Protein AF-A0A3S4VZE0-F1 (afdb_monomer_lite)

pLDDT: mean 94.04, std 8.98, range [32.34, 98.69]

Radius of gyration: 28.85 Å; chains: 1; bounding box: 65×57×78 Å

InterPro domains:
  IPR000310 Orn/Lys/Arg decarboxylase, major domain [PF01276] (108-276)
  IPR005308 Orn/Lys/Arg decarboxylase, N-terminal [PF03709] (4-102)
  IPR011006 CheY-like superfamily [SSF52172] (1-107)
  IPR011193 Ornithine/lysine/arginine decarboxylase [PTHR45229] (13-279)
  IPR015421 Pyridoxal phosphate-dependent transferase, major domain [G3DSA:3.40.640.10] (108-283)
  IPR015424 Pyridoxal phosphate-dependent transferase [SSF53383] (108-275)
  IPR027464 Ornithine decarboxylase, N-terminal [G3DSA:3.40.50.220] (2-107)

Organism: NCBI:txid758

Structure (mmCIF, N/CA/C/O backbone):
data_AF-A0A3S4VZE0-F1
#
_entry.id   AF-A0A3S4VZE0-F1
#
loop_
_atom_site.group_PDB
_atom_site.id
_atom_site.type_symbol
_atom_site.label_atom_id
_atom_site.label_alt_id
_atom_site.label_comp_id
_atom_site.label_asym_id
_atom_site.label_entity_id
_atom_site.label_seq_id
_atom_site.pdbx_PDB_ins_code
_atom_site.Cartn_x
_atom_site.Cartn_y
_atom_site.Cartn_z
_atom_site.occupancy
_atom_site.B_iso_or_equiv
_atom_site.auth_seq_id
_atom_site.auth_comp_id
_atom_site.auth_asym_id
_atom_site.auth_atom_id
_atom_site.pdbx_PDB_model_num
ATOM 1 N N . MET A 1 1 ? 17.470 -8.101 -5.844 1.00 64.50 1 MET A N 1
ATOM 2 C CA . MET A 1 1 ? 16.117 -8.080 -6.427 1.00 64.50 1 MET A CA 1
ATOM 3 C C . MET A 1 1 ? 16.209 -8.486 -7.883 1.00 64.50 1 MET A C 1
ATOM 5 O O . MET A 1 1 ? 17.161 -8.060 -8.543 1.00 64.50 1 MET A O 1
ATOM 9 N N . PRO A 1 2 ? 15.239 -9.253 -8.402 1.00 74.44 2 PRO A N 1
ATOM 10 C CA . PRO A 1 2 ? 15.105 -9.427 -9.841 1.00 74.44 2 PRO A CA 1
ATOM 11 C C . PRO A 1 2 ? 14.903 -8.056 -10.499 1.00 74.44 2 PRO A C 1
ATOM 13 O O . PRO A 1 2 ? 14.134 -7.233 -10.007 1.00 74.44 2 PRO A O 1
ATOM 16 N N . LYS A 1 3 ? 15.641 -7.803 -11.579 1.00 87.69 3 LYS A N 1
ATOM 17 C CA . LYS A 1 3 ? 15.472 -6.603 -12.401 1.00 87.69 3 LYS A CA 1
ATOM 18 C C . LYS A 1 3 ? 14.249 -6.789 -13.291 1.00 87.69 3 LYS A C 1
ATOM 20 O O . LYS A 1 3 ? 14.101 -7.854 -13.887 1.00 87.69 3 LYS A O 1
ATOM 25 N N . LEU A 1 4 ? 13.417 -5.761 -13.412 1.00 95.56 4 LEU A N 1
ATOM 26 C CA . LEU A 1 4 ? 12.340 -5.737 -14.394 1.00 95.56 4 LEU A CA 1
ATOM 27 C C . LEU A 1 4 ? 12.911 -5.771 -15.816 1.00 95.56 4 LEU A C 1
ATOM 29 O O . LEU A 1 4 ? 14.051 -5.352 -16.076 1.00 95.56 4 LEU A O 1
ATOM 33 N N . LYS A 1 5 ? 12.087 -6.273 -16.729 1.00 98.00 5 LYS A N 1
ATOM 34 C CA . LYS A 1 5 ? 12.411 -6.487 -18.134 1.00 98.00 5 LYS A CA 1
ATOM 35 C C . LYS A 1 5 ? 12.435 -5.177 -18.915 1.00 98.00 5 LYS A C 1
ATOM 37 O O . LYS A 1 5 ? 11.937 -4.143 -18.461 1.00 98.00 5 LYS A O 1
ATOM 42 N N . ILE A 1 6 ? 12.980 -5.238 -20.125 1.00 98.25 6 ILE A N 1
ATOM 43 C CA . ILE A 1 6 ? 12.783 -4.210 -21.152 1.00 98.25 6 ILE A CA 1
ATOM 44 C C . ILE A 1 6 ? 11.836 -4.762 -22.215 1.00 98.25 6 ILE A C 1
ATOM 46 O O . ILE A 1 6 ? 12.104 -5.817 -22.796 1.00 98.25 6 ILE A O 1
ATOM 50 N N . ALA A 1 7 ? 10.741 -4.049 -22.477 1.00 98.38 7 ALA A N 1
ATOM 51 C CA . ALA A 1 7 ? 9.863 -4.380 -23.592 1.00 98.38 7 ALA A CA 1
ATOM 52 C C . ALA A 1 7 ? 10.364 -3.715 -24.877 1.00 98.38 7 ALA A C 1
ATOM 54 O O . ALA A 1 7 ? 10.804 -2.565 -24.842 1.00 98.38 7 ALA A O 1
ATOM 55 N N . PHE A 1 8 ? 10.310 -4.413 -26.011 1.00 98.31 8 PHE A N 1
ATOM 56 C CA . PHE A 1 8 ? 10.904 -3.904 -27.249 1.00 98.31 8 PHE A CA 1
ATOM 57 C C . PHE A 1 8 ? 10.119 -4.253 -28.521 1.00 98.31 8 PHE A C 1
ATOM 59 O O . PHE A 1 8 ? 9.445 -5.284 -28.603 1.00 98.31 8 PHE A O 1
ATOM 66 N N . SER A 1 9 ? 10.269 -3.408 -29.543 1.00 97.56 9 SER A N 1
ATOM 67 C CA . SER A 1 9 ? 9.934 -3.728 -30.937 1.00 97.56 9 SER A CA 1
ATOM 68 C C . SER A 1 9 ? 11.005 -4.639 -31.558 1.00 97.56 9 SER A C 1
ATOM 70 O O . SER A 1 9 ? 12.186 -4.296 -31.493 1.00 97.56 9 SER A O 1
ATOM 72 N N . PRO A 1 10 ? 10.671 -5.753 -32.237 1.00 95.44 10 PRO A N 1
ATOM 73 C CA . PRO A 1 10 ? 11.677 -6.675 -32.786 1.00 95.44 10 PRO A CA 1
ATOM 74 C C . PRO A 1 10 ? 12.750 -6.014 -33.668 1.00 95.44 10 PRO A C 1
ATOM 76 O O . PRO A 1 10 ? 13.919 -6.406 -33.642 1.00 95.44 10 PRO A O 1
ATOM 79 N N . THR A 1 11 ? 12.369 -4.964 -34.398 1.00 93.94 11 THR A N 1
ATOM 80 C CA . THR A 1 11 ? 13.236 -4.199 -35.303 1.00 93.94 11 THR A CA 1
ATOM 81 C C . THR A 1 11 ? 14.298 -3.357 -34.591 1.00 93.94 11 THR A C 1
ATOM 83 O O . THR A 1 11 ? 15.256 -2.944 -35.243 1.00 93.94 11 THR A O 1
ATOM 86 N N . VAL A 1 12 ? 14.176 -3.117 -33.277 1.00 93.81 12 VAL A N 1
ATOM 87 C CA . VAL A 1 12 ? 15.096 -2.237 -32.534 1.00 93.81 12 VAL A CA 1
ATOM 88 C C . VAL A 1 12 ? 16.149 -2.953 -31.694 1.00 93.81 12 VAL A C 1
ATOM 90 O O . VAL A 1 12 ? 16.995 -2.301 -31.088 1.00 93.81 12 VAL A O 1
ATOM 93 N N . THR A 1 13 ? 16.141 -4.285 -31.671 1.00 93.00 13 THR A N 1
ATOM 94 C CA . THR A 1 13 ? 17.045 -5.103 -30.835 1.00 93.00 13 THR A CA 1
ATOM 95 C C . THR A 1 13 ? 18.530 -4.820 -31.060 1.00 93.00 13 THR A C 1
ATOM 97 O O . THR A 1 13 ? 19.330 -4.922 -30.137 1.00 93.00 13 THR A O 1
ATOM 100 N N . GLN A 1 14 ? 18.908 -4.426 -32.275 1.00 92.88 14 GLN A N 1
ATOM 101 C CA . GLN A 1 14 ? 20.287 -4.085 -32.633 1.00 92.88 14 GLN A CA 1
ATOM 102 C C . GLN A 1 14 ? 20.728 -2.681 -32.179 1.00 92.88 14 GLN A C 1
ATOM 104 O O . GLN A 1 14 ? 21.907 -2.341 -32.312 1.00 92.88 14 GLN A O 1
ATOM 109 N N . TYR A 1 15 ? 19.803 -1.859 -31.663 1.00 93.44 15 TYR A N 1
ATOM 110 C CA . TYR A 1 15 ? 20.056 -0.451 -31.345 1.00 93.44 15 TYR A CA 1
ATOM 111 C C . TYR A 1 15 ? 20.358 -0.164 -29.863 1.00 93.44 15 TYR A C 1
ATOM 113 O O . TYR A 1 15 ? 20.588 0.984 -29.481 1.00 93.44 15 TYR A O 1
ATOM 121 N N . PHE A 1 16 ? 20.384 -1.190 -29.011 1.00 95.50 16 PHE A N 1
ATOM 122 C CA . PHE A 1 16 ? 20.783 -1.060 -27.611 1.00 95.50 16 PHE A CA 1
ATOM 123 C C . PHE A 1 16 ? 21.291 -2.390 -27.045 1.00 95.50 16 PHE A C 1
ATOM 125 O O . PHE A 1 16 ? 21.093 -3.456 -27.620 1.00 95.50 16 PHE A O 1
ATOM 132 N N . LEU A 1 17 ? 21.972 -2.317 -25.904 1.00 95.62 17 LEU A N 1
ATOM 133 C CA . LEU A 1 17 ? 22.473 -3.449 -25.134 1.00 95.62 17 LEU A CA 1
ATOM 134 C C . LEU A 1 17 ? 21.932 -3.354 -23.707 1.00 95.62 17 LEU A C 1
ATOM 136 O O . LEU A 1 17 ? 21.924 -2.281 -23.107 1.00 95.62 17 LEU A O 1
ATOM 140 N N . THR A 1 18 ? 21.534 -4.485 -23.138 1.00 95.38 18 THR A N 1
ATOM 141 C CA . THR A 1 18 ? 21.062 -4.581 -21.754 1.00 95.38 18 THR A CA 1
ATOM 142 C C . THR A 1 18 ? 21.473 -5.920 -21.145 1.00 95.38 18 THR A C 1
ATOM 144 O O . THR A 1 18 ? 21.712 -6.893 -21.858 1.00 95.38 18 THR A O 1
ATOM 147 N N . GLN A 1 19 ? 21.586 -5.958 -19.817 1.00 93.69 19 GLN A N 1
ATOM 148 C CA . GLN A 1 19 ? 21.713 -7.204 -19.050 1.00 93.69 19 GLN A CA 1
ATOM 149 C C . GLN A 1 19 ? 20.372 -7.663 -18.456 1.00 93.69 19 GLN A C 1
ATOM 151 O O . GLN A 1 19 ? 20.341 -8.641 -17.712 1.00 93.69 19 GLN A O 1
ATOM 156 N N . ARG A 1 20 ? 19.290 -6.919 -18.699 1.00 95.25 20 ARG A N 1
ATOM 157 C CA . ARG A 1 20 ? 17.936 -7.265 -18.272 1.00 95.25 20 ARG A CA 1
ATOM 158 C C . ARG A 1 20 ? 17.348 -8.273 -19.248 1.00 95.25 20 ARG A C 1
ATOM 160 O O . ARG A 1 20 ? 17.684 -8.271 -20.433 1.00 95.25 20 ARG A O 1
ATOM 167 N N . ASP A 1 21 ? 16.433 -9.089 -18.749 1.00 96.81 21 ASP A N 1
ATOM 168 C CA . ASP A 1 21 ? 15.597 -9.903 -19.618 1.00 96.81 21 ASP A CA 1
ATOM 169 C C . ASP A 1 21 ? 14.767 -8.989 -20.531 1.00 96.81 21 ASP A C 1
ATOM 171 O O . ASP A 1 21 ? 14.364 -7.886 -20.148 1.00 96.81 21 ASP A O 1
ATOM 175 N N . MET A 1 22 ? 14.522 -9.442 -21.756 1.00 97.25 22 MET A N 1
ATOM 176 C CA . MET A 1 22 ? 13.762 -8.688 -22.747 1.00 97.25 22 MET A CA 1
ATOM 177 C C . MET A 1 22 ? 12.475 -9.422 -23.110 1.00 97.25 22 MET A C 1
ATOM 179 O O . MET A 1 22 ? 12.446 -10.652 -23.157 1.00 97.25 22 MET A O 1
ATOM 183 N N . VAL A 1 23 ? 11.417 -8.664 -23.390 1.00 97.81 23 VAL A N 1
ATOM 184 C CA . VAL A 1 23 ? 10.116 -9.189 -23.823 1.00 97.81 23 VAL A CA 1
ATOM 185 C C . VAL A 1 23 ? 9.616 -8.413 -25.038 1.00 97.81 23 VAL A C 1
ATOM 187 O O . VAL A 1 23 ? 9.753 -7.196 -25.112 1.00 97.81 23 VAL A O 1
ATOM 190 N N . GLU A 1 24 ? 9.057 -9.100 -26.030 1.00 98.06 24 GLU A N 1
ATOM 191 C CA . GLU A 1 24 ? 8.462 -8.403 -27.172 1.00 98.06 24 GLU A CA 1
ATOM 192 C C . GLU A 1 24 ? 7.250 -7.581 -26.726 1.00 98.06 24 GLU A C 1
ATOM 194 O O . GLU A 1 24 ? 6.444 -8.043 -25.918 1.00 98.06 24 GLU A O 1
ATOM 199 N N . ILE A 1 25 ? 7.065 -6.397 -27.315 1.00 97.38 25 ILE A N 1
ATOM 200 C CA . ILE A 1 25 ? 5.976 -5.475 -26.957 1.00 97.38 25 ILE A CA 1
ATOM 201 C C . ILE A 1 25 ? 4.572 -6.102 -27.062 1.00 97.38 25 ILE A C 1
ATOM 203 O O . ILE A 1 25 ? 3.659 -5.719 -26.343 1.00 97.38 25 ILE A O 1
ATOM 207 N N . LYS A 1 26 ? 4.402 -7.110 -27.925 1.00 96.50 26 LYS A N 1
ATOM 208 C CA . LYS A 1 26 ? 3.134 -7.835 -28.129 1.00 96.50 26 LYS A CA 1
ATOM 209 C C . LYS A 1 26 ? 2.878 -8.940 -27.095 1.00 96.50 26 LYS A C 1
ATOM 211 O O . LYS A 1 26 ? 1.797 -9.519 -27.097 1.00 96.50 26 LYS A O 1
ATOM 216 N N . GLN A 1 27 ? 3.872 -9.280 -26.278 1.00 97.06 27 GLN A N 1
ATOM 217 C CA . GLN A 1 27 ? 3.865 -10.434 -25.372 1.00 97.06 27 GLN A CA 1
ATOM 218 C C . GLN A 1 27 ? 3.961 -10.018 -23.896 1.00 97.06 27 GLN A C 1
ATOM 220 O O . GLN A 1 27 ? 4.386 -10.808 -23.055 1.00 97.06 27 GLN A O 1
ATOM 225 N N . THR A 1 28 ? 3.602 -8.776 -23.574 1.00 97.06 28 THR A N 1
ATOM 226 C CA . THR A 1 28 ? 3.662 -8.231 -22.215 1.00 97.06 28 THR A CA 1
ATOM 227 C C . THR A 1 28 ? 2.354 -7.530 -21.859 1.00 97.06 28 THR A C 1
ATOM 229 O O . THR A 1 28 ? 1.682 -6.973 -22.724 1.00 97.06 28 THR A O 1
ATOM 232 N N . ASP A 1 29 ? 2.003 -7.571 -20.577 1.00 96.94 29 ASP A N 1
ATOM 233 C CA . ASP A 1 29 ? 0.960 -6.749 -19.959 1.00 96.94 29 ASP A CA 1
ATOM 234 C C . ASP A 1 29 ? 1.546 -5.513 -19.247 1.00 96.94 29 ASP A C 1
ATOM 236 O O . ASP A 1 29 ? 0.844 -4.816 -18.517 1.00 96.94 29 ASP A O 1
ATOM 240 N N . PHE A 1 30 ? 2.843 -5.255 -19.459 1.00 97.62 30 PHE A N 1
ATOM 241 C CA . PHE A 1 30 ? 3.637 -4.158 -18.910 1.00 97.62 30 PHE A CA 1
ATOM 242 C C . PHE A 1 30 ? 3.918 -4.217 -17.401 1.00 97.62 30 PHE A C 1
ATOM 244 O O . PHE A 1 30 ? 4.643 -3.362 -16.893 1.00 97.62 30 PHE A O 1
ATOM 251 N N . THR A 1 31 ? 3.417 -5.222 -16.676 1.00 96.50 31 THR A N 1
ATOM 252 C CA . THR A 1 31 ? 3.546 -5.291 -15.207 1.00 96.50 31 THR A CA 1
ATOM 253 C C . THR A 1 31 ? 4.954 -5.639 -14.722 1.00 96.50 31 THR A C 1
ATOM 255 O O . THR A 1 31 ? 5.313 -5.336 -13.584 1.00 96.50 31 THR A O 1
ATOM 258 N N . ASP A 1 32 ? 5.776 -6.239 -15.583 1.00 96.50 32 ASP A N 1
ATOM 259 C CA . ASP A 1 32 ? 7.149 -6.647 -15.295 1.00 96.50 32 ASP A CA 1
ATOM 260 C C . ASP A 1 32 ? 8.199 -5.879 -16.118 1.00 96.50 32 ASP A C 1
ATOM 262 O O . ASP A 1 32 ? 9.331 -6.342 -16.275 1.00 96.50 32 ASP A O 1
ATOM 266 N N . VAL A 1 33 ? 7.838 -4.693 -16.625 1.00 97.94 33 VAL A N 1
ATOM 267 C CA . VAL A 1 33 ? 8.648 -3.874 -17.540 1.00 97.94 33 VAL A CA 1
ATOM 268 C C . VAL A 1 33 ? 9.091 -2.571 -16.868 1.00 97.94 33 VAL A C 1
ATOM 270 O O . VAL A 1 33 ? 8.277 -1.846 -16.305 1.00 97.94 33 VAL A O 1
ATOM 273 N N . ALA A 1 34 ? 10.382 -2.234 -16.965 1.00 97.56 34 ALA A N 1
ATOM 274 C CA . ALA A 1 34 ? 10.932 -0.973 -16.444 1.00 97.56 34 ALA A CA 1
ATOM 275 C C . ALA A 1 34 ? 11.225 0.089 -17.511 1.00 97.56 34 ALA A C 1
ATOM 277 O O . ALA A 1 34 ? 11.380 1.264 -17.182 1.00 97.56 34 ALA A O 1
ATOM 278 N N . ALA A 1 35 ? 11.332 -0.304 -18.777 1.00 98.25 35 ALA A N 1
ATOM 279 C CA . ALA A 1 35 ? 11.463 0.611 -19.903 1.00 98.25 35 ALA A CA 1
ATOM 280 C C . ALA A 1 35 ? 10.950 -0.054 -21.179 1.00 98.25 35 ALA A C 1
ATOM 282 O O . ALA A 1 35 ? 11.006 -1.279 -21.319 1.00 98.25 35 ALA A O 1
ATOM 283 N N . ILE A 1 36 ? 10.479 0.764 -22.114 1.00 98.56 36 ILE A N 1
ATOM 284 C CA . ILE A 1 36 ? 9.962 0.313 -23.404 1.00 98.56 36 ILE A CA 1
ATOM 285 C C . ILE A 1 36 ? 10.815 0.938 -24.508 1.00 98.56 36 ILE A C 1
ATOM 287 O O . ILE A 1 36 ? 11.061 2.137 -24.465 1.00 98.56 36 ILE A O 1
ATOM 291 N N . VAL A 1 37 ? 11.252 0.160 -25.499 1.00 98.19 37 VAL A N 1
ATOM 292 C CA . VAL A 1 37 ? 11.993 0.658 -26.671 1.00 98.19 37 VAL A CA 1
ATOM 293 C C . VAL A 1 37 ? 11.227 0.304 -27.944 1.00 98.19 37 VAL A C 1
ATOM 295 O O . VAL A 1 37 ? 11.189 -0.855 -28.358 1.00 98.19 37 VAL A O 1
ATOM 298 N N . LEU A 1 38 ? 10.602 1.298 -28.569 1.00 97.62 38 LEU A N 1
ATOM 299 C CA . LEU A 1 38 ? 9.809 1.131 -29.785 1.00 97.62 38 LEU A CA 1
ATOM 300 C C . LEU A 1 38 ? 10.566 1.599 -31.020 1.00 97.62 38 LEU A C 1
ATOM 302 O O . LEU A 1 38 ? 11.399 2.504 -30.966 1.00 97.62 38 LEU A O 1
ATOM 306 N N . SER A 1 39 ? 10.226 1.009 -32.159 1.00 95.62 39 SER A N 1
ATOM 307 C CA . SER A 1 39 ? 10.503 1.623 -33.456 1.00 95.62 39 SER A CA 1
ATOM 308 C C . SER A 1 39 ? 9.481 2.723 -33.732 1.00 95.62 39 SER A C 1
ATOM 310 O O . SER A 1 39 ? 8.329 2.578 -33.327 1.00 95.62 39 SER A O 1
ATOM 312 N N . SER A 1 40 ? 9.854 3.778 -34.463 1.00 94.12 40 SER A N 1
ATOM 313 C CA . SER A 1 40 ? 8.902 4.817 -34.889 1.00 94.12 40 SER A CA 1
ATOM 314 C C . SER A 1 40 ? 7.670 4.249 -35.616 1.00 94.12 40 SER A C 1
ATOM 316 O O . SER A 1 40 ? 6.575 4.761 -35.414 1.00 94.12 40 SER A O 1
ATOM 318 N N . PHE A 1 41 ? 7.812 3.140 -36.355 1.00 92.06 41 PHE A N 1
ATOM 319 C CA . PHE A 1 41 ? 6.707 2.422 -37.016 1.00 92.06 41 PHE A CA 1
ATOM 320 C C . PHE A 1 41 ? 5.659 1.831 -36.063 1.00 92.06 41 PHE A C 1
ATOM 322 O O . PHE A 1 41 ? 4.507 1.648 -36.446 1.00 92.06 41 PHE A O 1
ATOM 329 N N . ASP A 1 42 ? 6.071 1.468 -34.850 1.00 94.94 42 ASP A N 1
ATOM 330 C CA . ASP A 1 42 ? 5.237 0.735 -33.899 1.00 94.94 42 ASP A CA 1
ATOM 331 C C . ASP A 1 42 ? 4.551 1.678 -32.892 1.00 94.94 42 ASP A C 1
ATOM 333 O O . ASP A 1 42 ? 3.687 1.247 -32.128 1.00 94.94 42 ASP A O 1
ATOM 337 N N . VAL A 1 43 ? 4.911 2.969 -32.873 1.00 95.31 43 VAL A N 1
ATOM 338 C CA . VAL A 1 43 ? 4.398 3.926 -31.879 1.00 95.31 43 VAL A CA 1
ATOM 339 C C . VAL A 1 43 ? 2.883 4.067 -31.978 1.00 95.31 43 VAL A C 1
ATOM 341 O O . VAL A 1 43 ? 2.209 3.851 -30.972 1.00 95.31 43 VAL A O 1
ATOM 344 N N . ASP A 1 44 ? 2.344 4.330 -33.171 1.00 94.00 44 ASP A N 1
ATOM 345 C CA . ASP A 1 44 ? 0.899 4.488 -33.410 1.00 94.00 44 ASP A CA 1
ATOM 346 C C . ASP A 1 44 ? 0.094 3.287 -32.904 1.00 94.00 44 ASP A C 1
ATOM 348 O O . ASP A 1 44 ? -1.025 3.431 -32.411 1.00 94.00 44 ASP A O 1
ATOM 352 N N . GLN A 1 45 ? 0.679 2.090 -33.009 1.00 95.31 45 GLN A N 1
ATOM 353 C CA . GLN A 1 45 ? 0.035 0.852 -32.604 1.00 95.31 45 GLN A CA 1
ATOM 354 C C . GLN A 1 45 ? 0.003 0.680 -31.079 1.00 95.31 45 GLN A C 1
ATOM 356 O O . GLN A 1 45 ? -1.009 0.223 -30.547 1.00 95.31 45 GLN A O 1
ATOM 361 N N . PHE A 1 46 ? 1.098 0.984 -30.373 1.00 96.81 46 PHE A N 1
ATOM 362 C CA . PHE A 1 46 ? 1.246 0.592 -28.964 1.00 96.81 46 PHE A CA 1
ATOM 363 C C . PHE A 1 46 ? 1.104 1.735 -27.965 1.00 96.81 46 PHE A C 1
ATOM 365 O O . PHE A 1 46 ? 0.706 1.482 -26.827 1.00 96.81 46 PHE A O 1
ATOM 372 N N . ILE A 1 47 ? 1.377 2.983 -28.351 1.00 96.00 47 ILE A N 1
ATOM 373 C CA . ILE A 1 47 ? 1.441 4.102 -27.400 1.00 96.00 47 ILE A CA 1
ATOM 374 C C . ILE A 1 47 ? 0.121 4.327 -26.654 1.00 96.00 47 ILE A C 1
ATOM 376 O O . ILE A 1 47 ? 0.146 4.644 -25.468 1.00 96.00 47 ILE A O 1
ATOM 380 N N . GLY A 1 48 ? -1.021 4.099 -27.315 1.00 95.62 48 GLY A N 1
ATOM 381 C CA . GLY A 1 48 ? -2.345 4.155 -26.690 1.00 95.62 48 GLY A CA 1
ATOM 382 C C . GLY A 1 48 ? -2.475 3.145 -25.550 1.00 95.62 48 GLY A C 1
ATOM 383 O O . GLY A 1 48 ? -2.695 3.538 -24.410 1.00 95.62 48 GLY A O 1
ATOM 384 N N . SER A 1 49 ? -2.221 1.864 -25.836 1.00 95.81 49 SER A N 1
ATOM 385 C CA . SER A 1 49 ? -2.280 0.792 -24.830 1.00 95.81 49 SER A CA 1
ATOM 386 C C . SER A 1 49 ? -1.291 0.986 -23.677 1.00 95.81 49 SER A C 1
ATOM 388 O O . SER A 1 49 ? -1.623 0.699 -22.533 1.00 95.81 49 SER A O 1
ATOM 390 N N . ILE A 1 50 ? -0.096 1.525 -23.953 1.00 97.38 50 ILE A N 1
ATOM 391 C CA . ILE A 1 50 ? 0.898 1.831 -22.915 1.00 97.38 50 ILE A CA 1
ATOM 392 C C . ILE A 1 50 ? 0.364 2.926 -21.989 1.00 97.38 50 ILE A C 1
ATOM 394 O O . ILE A 1 50 ? 0.463 2.796 -20.770 1.00 97.38 50 ILE A O 1
ATOM 398 N N . LYS A 1 51 ? -0.227 3.992 -22.540 1.00 95.81 51 LYS A N 1
ATOM 399 C CA . LYS A 1 51 ? -0.809 5.077 -21.739 1.00 95.81 51 LYS A CA 1
ATOM 400 C C . LYS A 1 51 ? -1.998 4.624 -20.906 1.00 95.81 51 LYS A C 1
ATOM 402 O O . LYS A 1 51 ? -2.078 5.004 -19.748 1.00 95.81 51 LYS A O 1
ATOM 407 N N . GLU A 1 52 ? -2.863 3.779 -21.461 1.00 96.69 52 GLU A N 1
ATOM 408 C CA . GLU A 1 52 ? -4.028 3.232 -20.751 1.00 96.69 52 GLU A CA 1
ATOM 409 C C . GLU A 1 52 ? -3.652 2.475 -19.467 1.00 96.69 52 GLU A C 1
ATOM 411 O O . GLU A 1 52 ? -4.481 2.362 -18.565 1.00 96.69 52 GLU A O 1
ATOM 416 N N . THR A 1 53 ? -2.409 1.989 -19.345 1.00 96.94 53 THR A N 1
ATOM 417 C CA . THR A 1 53 ? -1.927 1.370 -18.098 1.00 96.94 53 THR A CA 1
ATOM 418 C C . THR A 1 53 ? -1.770 2.359 -16.945 1.00 96.94 53 THR A C 1
ATOM 420 O O . THR A 1 53 ? -1.789 1.944 -15.790 1.00 96.94 53 THR A O 1
ATOM 423 N N . GLU A 1 54 ? -1.549 3.647 -17.235 1.00 96.62 54 GLU A N 1
ATOM 424 C CA . GLU A 1 54 ? -1.191 4.682 -16.254 1.00 96.62 54 GLU A CA 1
ATOM 425 C C . GLU A 1 54 ? 0.060 4.344 -15.408 1.00 96.62 54 GLU A C 1
ATOM 427 O O . GLU A 1 54 ? 0.356 4.994 -14.403 1.00 96.62 54 GLU A O 1
ATOM 432 N N . PHE A 1 55 ? 0.862 3.357 -15.827 1.00 96.75 55 PHE A N 1
ATOM 433 C CA . PHE A 1 55 ? 2.084 2.964 -15.118 1.00 96.75 55 PHE A CA 1
ATOM 434 C C . PHE A 1 55 ? 3.218 3.974 -15.295 1.00 96.75 55 PHE A C 1
ATOM 436 O O . PHE A 1 55 ? 4.145 3.998 -14.493 1.00 96.75 55 PHE A O 1
ATOM 443 N N . ASN A 1 56 ? 3.128 4.856 -16.298 1.00 96.00 56 ASN A N 1
ATOM 444 C CA . ASN A 1 56 ? 4.136 5.881 -16.587 1.00 96.00 56 ASN A CA 1
ATOM 445 C C . ASN A 1 56 ? 5.538 5.290 -16.853 1.00 96.00 56 ASN A C 1
ATOM 447 O O . ASN A 1 56 ? 6.557 5.849 -16.436 1.00 96.00 56 ASN A O 1
ATOM 451 N N . ILE A 1 57 ? 5.589 4.148 -17.547 1.00 97.81 57 ILE A N 1
ATOM 452 C CA . ILE A 1 57 ? 6.838 3.489 -17.951 1.00 97.81 57 ILE A CA 1
ATOM 453 C C . ILE A 1 57 ? 7.566 4.375 -18.978 1.00 97.81 57 ILE A C 1
ATOM 455 O O . ILE A 1 57 ? 6.933 4.847 -19.926 1.00 97.81 57 ILE A O 1
ATOM 459 N N . PRO A 1 58 ? 8.886 4.607 -18.848 1.00 98.12 58 PRO A N 1
ATOM 460 C CA . PRO A 1 58 ? 9.627 5.418 -19.807 1.00 98.12 58 PRO A CA 1
ATOM 461 C C . PRO A 1 58 ? 9.681 4.741 -21.186 1.00 98.12 58 PRO A C 1
ATOM 463 O O . PRO A 1 58 ? 10.260 3.662 -21.346 1.00 98.12 58 PRO A O 1
ATOM 466 N N . VAL A 1 59 ? 9.101 5.408 -22.189 1.00 98.38 59 VAL A N 1
ATOM 467 C CA . VAL A 1 59 ? 9.094 4.962 -23.590 1.00 98.38 59 VAL A CA 1
ATOM 468 C C . VAL A 1 59 ? 10.224 5.635 -24.364 1.00 98.38 59 VAL A C 1
ATOM 470 O O . VAL A 1 59 ? 10.284 6.857 -24.464 1.00 98.38 59 VAL A O 1
ATOM 473 N N . PHE A 1 60 ? 11.107 4.836 -24.941 1.00 98.00 60 PHE A N 1
ATOM 474 C CA . PHE A 1 60 ? 12.147 5.245 -25.873 1.00 98.00 60 PHE A CA 1
ATOM 475 C C . PHE A 1 60 ? 11.688 4.940 -27.294 1.00 98.00 60 PHE A C 1
ATOM 477 O O . PHE A 1 60 ? 11.151 3.863 -27.546 1.00 98.00 60 PHE A O 1
ATOM 484 N N . VAL A 1 61 ? 11.923 5.857 -28.229 1.00 97.38 61 VAL A N 1
ATOM 485 C CA . VAL A 1 61 ? 11.608 5.639 -29.647 1.00 97.38 61 VAL A CA 1
ATOM 486 C C . VAL A 1 61 ? 12.873 5.733 -30.477 1.00 97.38 61 VAL A C 1
ATOM 488 O O . VAL A 1 61 ? 13.538 6.765 -30.472 1.00 97.38 61 VAL A O 1
ATOM 491 N N . VAL A 1 62 ? 13.186 4.672 -31.214 1.00 95.38 62 VAL A N 1
ATOM 492 C CA . VAL A 1 62 ? 14.249 4.665 -32.220 1.00 95.38 62 VAL A CA 1
ATOM 493 C C . VAL A 1 62 ? 13.672 5.138 -33.548 1.00 95.38 62 VAL A C 1
ATOM 495 O O . VAL A 1 62 ? 12.750 4.514 -34.081 1.00 95.38 62 VAL A O 1
ATOM 498 N N . GLN A 1 63 ? 14.230 6.220 -34.089 1.00 93.38 63 GLN A N 1
ATOM 499 C CA . GLN A 1 63 ? 13.824 6.792 -35.373 1.00 93.38 63 GLN A CA 1
ATOM 500 C C . GLN A 1 63 ? 14.982 6.838 -36.375 1.00 93.38 63 GLN A C 1
ATOM 502 O O . GLN A 1 63 ? 16.157 6.831 -36.003 1.00 93.38 63 GLN A O 1
ATOM 507 N N . THR A 1 64 ? 14.643 6.935 -37.660 1.00 84.75 64 THR A N 1
ATOM 508 C CA . THR A 1 64 ? 15.604 7.157 -38.750 1.00 84.75 64 THR A CA 1
ATOM 509 C C . THR A 1 64 ? 15.318 8.489 -39.439 1.00 84.75 64 THR A C 1
ATOM 511 O O . THR A 1 64 ? 14.219 9.029 -39.327 1.00 84.75 64 THR A O 1
ATOM 514 N N . ALA A 1 65 ? 16.285 9.018 -40.195 1.00 80.56 65 ALA A N 1
ATOM 515 C CA . ALA A 1 65 ? 16.093 10.248 -40.976 1.00 80.56 65 ALA A CA 1
ATOM 516 C C . ALA A 1 65 ? 14.938 10.145 -41.989 1.00 80.56 65 ALA A C 1
ATOM 518 O O . ALA A 1 65 ? 14.306 11.142 -42.326 1.00 80.56 65 ALA A O 1
ATOM 519 N N . GLU A 1 66 ? 14.673 8.933 -42.476 1.00 81.69 66 GLU A N 1
ATOM 520 C CA . GLU A 1 66 ? 13.604 8.647 -43.430 1.00 81.69 66 GLU A CA 1
ATOM 521 C C . GLU A 1 66 ? 12.230 8.604 -42.754 1.00 81.69 66 GLU A C 1
ATOM 523 O O . GLU A 1 66 ? 11.216 8.794 -43.424 1.00 81.69 66 GLU A O 1
ATOM 528 N N . GLN A 1 67 ? 12.193 8.358 -41.441 1.00 80.44 67 GLN A N 1
ATOM 529 C CA . GLN A 1 67 ? 10.96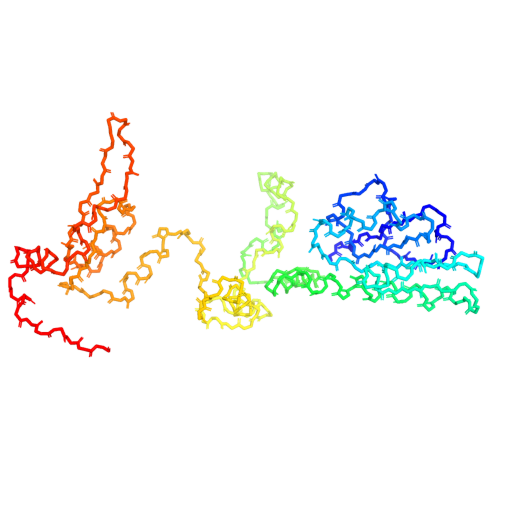8 8.177 -40.672 1.00 80.44 67 GLN A CA 1
ATOM 530 C C . GLN A 1 67 ? 11.075 8.761 -39.262 1.00 80.44 67 GLN A C 1
ATOM 532 O O . GLN A 1 67 ? 11.277 8.022 -38.285 1.00 80.44 67 GLN A O 1
ATOM 537 N N . PRO A 1 68 ? 10.935 10.091 -39.153 1.00 89.69 68 PRO A N 1
ATOM 538 C CA . PRO A 1 68 ? 10.869 10.762 -37.868 1.00 89.69 68 PRO A CA 1
ATOM 539 C C . PRO A 1 68 ? 9.564 10.424 -37.142 1.00 89.69 68 PRO A C 1
ATOM 541 O O . PRO A 1 68 ? 8.535 10.151 -37.762 1.00 89.69 68 PRO A O 1
ATOM 544 N N . LEU A 1 69 ? 9.603 10.485 -35.813 1.00 93.00 69 LEU A N 1
ATOM 545 C CA . LEU A 1 69 ? 8.409 10.370 -34.986 1.00 93.00 69 LEU A CA 1
ATOM 546 C C . LEU A 1 69 ? 7.433 11.529 -35.268 1.00 93.00 69 LEU A C 1
ATOM 548 O O . LEU A 1 69 ? 7.846 12.687 -35.357 1.00 93.00 69 LEU A O 1
ATOM 552 N N . SER A 1 70 ? 6.136 11.224 -35.370 1.00 92.38 70 SER A N 1
ATOM 553 C CA . SER A 1 70 ? 5.091 12.245 -35.523 1.00 92.38 70 SER A CA 1
ATOM 554 C C . SER A 1 70 ? 5.043 13.166 -34.287 1.00 92.38 70 SER A C 1
ATOM 556 O O . SER A 1 70 ? 5.066 12.662 -33.157 1.00 92.38 70 SER A O 1
ATOM 558 N N . PRO A 1 71 ? 4.940 14.502 -34.456 1.00 92.44 71 PRO A N 1
ATOM 559 C CA . PRO A 1 71 ? 4.919 15.454 -33.340 1.00 92.44 71 PRO A CA 1
ATOM 560 C C . PRO A 1 71 ? 3.827 15.209 -32.294 1.00 92.44 71 PRO A C 1
ATOM 562 O O . PRO A 1 71 ? 3.989 15.594 -31.139 1.00 92.44 71 PRO A O 1
ATOM 565 N N . GLU A 1 72 ? 2.726 14.556 -32.669 1.00 93.94 72 GLU A N 1
ATOM 566 C CA . GLU A 1 72 ? 1.622 14.233 -31.755 1.00 93.94 72 GLU A CA 1
ATOM 567 C C . GLU A 1 72 ? 2.021 13.272 -30.619 1.00 93.94 72 GLU A C 1
ATOM 569 O O . GLU A 1 72 ? 1.374 13.247 -29.572 1.00 93.94 72 GLU A O 1
ATOM 574 N N . PHE A 1 73 ? 3.117 12.521 -30.780 1.00 93.56 73 PHE A N 1
ATOM 575 C CA . PHE A 1 73 ? 3.605 11.580 -29.769 1.00 93.56 73 PHE A CA 1
ATOM 576 C C . PHE A 1 73 ? 4.716 12.135 -28.882 1.00 93.56 73 PHE A C 1
ATOM 578 O O . PHE A 1 73 ? 5.110 11.448 -27.942 1.00 93.56 73 PHE A O 1
ATOM 585 N N . TYR A 1 74 ? 5.215 13.350 -29.120 1.00 93.44 74 TYR A N 1
ATOM 586 C CA . TYR A 1 74 ? 6.362 13.885 -28.374 1.00 93.44 74 TYR A CA 1
ATOM 587 C C . TYR A 1 74 ? 6.121 13.938 -26.862 1.00 93.44 74 TYR A C 1
ATOM 589 O O . TYR A 1 74 ? 6.979 13.507 -26.099 1.00 93.44 74 TYR A O 1
ATOM 597 N N . ASP A 1 75 ? 4.922 14.330 -26.429 1.00 92.88 75 ASP A N 1
ATOM 598 C CA . ASP A 1 75 ? 4.559 14.373 -25.003 1.00 92.88 75 ASP A CA 1
ATOM 599 C C . ASP A 1 75 ? 4.359 12.977 -24.381 1.00 92.88 75 ASP A C 1
ATOM 601 O O . ASP A 1 75 ? 4.193 12.830 -23.172 1.00 92.88 75 ASP A O 1
ATOM 605 N N . SER A 1 76 ? 4.343 11.936 -25.212 1.00 91.94 76 SER A N 1
ATOM 606 C CA . SER A 1 76 ? 4.096 10.542 -24.825 1.00 91.94 76 SER A CA 1
ATOM 607 C C . SER A 1 76 ? 5.377 9.734 -24.663 1.00 91.94 76 SER A C 1
ATOM 609 O O . SER A 1 76 ? 5.335 8.591 -24.213 1.00 91.94 76 SER A O 1
ATOM 611 N N . VAL A 1 77 ? 6.501 10.296 -25.101 1.00 95.25 77 VAL A N 1
ATOM 612 C CA . VAL A 1 77 ? 7.770 9.597 -25.254 1.00 95.25 77 VAL A CA 1
ATOM 613 C C . VAL A 1 77 ? 8.779 10.212 -24.301 1.00 95.25 77 VAL A C 1
ATOM 615 O O . VAL A 1 77 ? 8.936 11.424 -24.212 1.00 95.25 77 VAL A O 1
ATOM 618 N N . TYR A 1 78 ? 9.489 9.352 -23.583 1.00 96.69 78 TYR A N 1
ATOM 619 C CA . TYR A 1 78 ? 10.513 9.760 -22.634 1.00 96.69 78 TYR A CA 1
ATOM 620 C C . TYR A 1 78 ? 11.784 10.243 -23.344 1.00 96.69 78 TYR A C 1
ATOM 622 O O . TYR A 1 78 ? 12.390 11.238 -22.945 1.00 96.69 78 TYR A O 1
ATOM 630 N N . HIS A 1 79 ? 12.207 9.544 -24.403 1.00 95.75 79 HIS A N 1
ATOM 631 C CA . HIS A 1 79 ? 13.369 9.944 -25.194 1.00 95.75 79 HIS A CA 1
ATOM 632 C C . HIS A 1 79 ? 13.303 9.428 -26.635 1.00 95.75 79 HIS A C 1
ATOM 634 O O . HIS A 1 79 ? 12.883 8.299 -26.881 1.00 95.75 79 HIS A O 1
ATOM 640 N N . ILE A 1 80 ? 13.781 10.235 -27.580 1.00 94.56 80 ILE A N 1
ATOM 641 C CA . ILE A 1 80 ? 13.924 9.854 -28.988 1.00 94.56 80 ILE A CA 1
ATOM 642 C C . ILE A 1 80 ? 15.402 9.564 -29.259 1.00 94.56 80 ILE A C 1
ATOM 644 O O . ILE A 1 80 ? 16.269 10.381 -28.952 1.00 94.56 80 ILE A O 1
ATOM 648 N N . GLN A 1 81 ? 15.683 8.397 -29.826 1.00 92.50 81 GLN A N 1
ATOM 649 C CA . GLN A 1 81 ? 17.009 7.935 -30.217 1.00 92.50 81 GLN A CA 1
ATOM 650 C C . GLN A 1 81 ? 17.153 8.077 -31.733 1.00 92.50 81 GLN A C 1
ATOM 652 O O . GLN A 1 81 ? 16.491 7.374 -32.498 1.00 92.50 81 GLN A O 1
ATOM 657 N N . ASP A 1 82 ? 18.007 9.007 -32.161 1.00 90.19 82 ASP A N 1
ATOM 658 C CA . ASP A 1 82 ? 18.319 9.239 -33.571 1.00 90.19 82 ASP A CA 1
ATOM 659 C C . ASP A 1 82 ? 19.527 8.390 -33.977 1.00 90.19 82 ASP A C 1
ATOM 661 O O . ASP A 1 82 ? 20.575 8.399 -33.327 1.00 90.19 82 ASP A O 1
ATOM 665 N N . LEU A 1 83 ? 19.393 7.643 -35.070 1.00 87.25 83 LEU A N 1
ATOM 666 C CA . LEU A 1 83 ? 20.496 6.846 -35.592 1.00 87.25 83 LEU A CA 1
ATOM 667 C C . LEU A 1 83 ? 21.586 7.695 -36.285 1.00 87.25 83 LEU A C 1
ATOM 669 O O . LEU A 1 83 ? 22.684 7.195 -36.547 1.00 87.25 83 LEU A O 1
ATOM 673 N N . ASN A 1 84 ? 21.344 8.985 -36.538 1.00 83.50 84 ASN A N 1
ATOM 674 C CA . ASN A 1 84 ? 22.364 9.920 -37.011 1.00 83.50 84 ASN A CA 1
ATOM 675 C C . ASN A 1 84 ? 23.341 10.284 -35.881 1.00 83.50 84 ASN A C 1
ATOM 677 O O . ASN A 1 84 ? 23.018 11.048 -34.977 1.00 83.50 84 ASN A O 1
ATOM 681 N N . GLY A 1 85 ? 24.569 9.761 -35.940 1.00 73.25 85 GLY A N 1
ATOM 682 C CA . GLY A 1 85 ? 25.539 9.918 -34.844 1.00 73.25 85 GLY A CA 1
ATOM 683 C C . GLY A 1 85 ? 25.323 8.927 -33.694 1.00 73.25 85 GLY A C 1
ATOM 684 O O . GLY A 1 85 ? 25.749 9.186 -32.570 1.00 73.25 85 GLY A O 1
ATOM 685 N N . TYR A 1 86 ? 24.678 7.797 -33.995 1.00 85.81 86 TYR A N 1
ATOM 686 C CA . TYR A 1 86 ? 24.374 6.697 -33.087 1.00 85.81 86 TYR A CA 1
ATOM 687 C C . TYR A 1 86 ? 25.574 6.229 -32.243 1.00 85.81 86 TYR A C 1
ATOM 689 O O . TYR A 1 86 ? 26.576 5.738 -32.769 1.00 85.81 86 TYR A O 1
ATOM 697 N N . ASP A 1 87 ? 25.422 6.298 -30.918 1.00 91.56 87 ASP A N 1
ATOM 698 C CA . ASP A 1 87 ? 26.300 5.637 -29.949 1.00 91.56 87 ASP A CA 1
ATOM 699 C C . ASP A 1 87 ? 25.487 4.639 -29.119 1.00 91.56 87 ASP A C 1
ATOM 701 O O . ASP A 1 87 ? 24.810 4.994 -28.148 1.00 91.56 87 ASP A O 1
ATOM 705 N N . ILE A 1 88 ? 25.617 3.359 -29.478 1.00 94.00 88 ILE A N 1
ATOM 706 C CA . ILE A 1 88 ? 24.967 2.244 -28.784 1.00 94.00 88 ILE A CA 1
ATOM 707 C C . ILE A 1 88 ? 25.214 2.273 -27.275 1.00 94.00 88 ILE A C 1
ATOM 709 O O . ILE A 1 88 ? 24.319 1.952 -26.496 1.00 94.00 88 ILE A O 1
ATOM 713 N N . ARG A 1 89 ? 26.408 2.676 -26.822 1.00 94.38 89 ARG A N 1
ATOM 714 C CA . ARG A 1 89 ? 26.760 2.666 -25.395 1.00 94.38 89 ARG A CA 1
ATOM 715 C C . ARG A 1 89 ? 26.055 3.784 -24.644 1.00 94.38 89 ARG A C 1
ATOM 717 O O . ARG A 1 89 ? 25.669 3.577 -23.492 1.00 94.38 89 ARG A O 1
ATOM 724 N N . LEU A 1 90 ? 25.885 4.944 -25.275 1.00 93.56 90 LEU A N 1
ATOM 725 C CA . LEU A 1 90 ? 25.146 6.061 -24.695 1.00 93.56 90 LEU A CA 1
ATOM 726 C C . LEU A 1 90 ? 23.663 5.708 -24.543 1.00 93.56 90 LEU A C 1
ATOM 728 O O . LEU A 1 90 ? 23.124 5.823 -23.444 1.00 93.56 90 LEU A O 1
ATOM 732 N N . TYR A 1 91 ? 23.031 5.220 -25.609 1.00 94.12 91 TYR A N 1
ATOM 733 C CA . TYR A 1 91 ? 21.607 4.867 -25.617 1.00 94.12 91 TYR A CA 1
ATOM 734 C C . TYR A 1 91 ? 21.280 3.714 -24.674 1.00 94.12 91 TYR A C 1
ATOM 736 O O . TYR A 1 91 ? 20.341 3.813 -23.884 1.00 94.12 91 TYR A O 1
ATOM 744 N N . SER A 1 92 ? 22.135 2.690 -24.634 1.00 96.50 92 SER A N 1
ATOM 745 C CA . SER A 1 92 ? 22.041 1.618 -23.635 1.00 96.50 92 SER A CA 1
ATOM 746 C C . SER A 1 92 ? 22.079 2.169 -22.207 1.00 96.50 92 SER A C 1
ATOM 748 O O . SER A 1 92 ? 21.269 1.792 -21.364 1.00 96.50 92 SER A O 1
ATOM 750 N N . ARG A 1 93 ? 22.986 3.117 -21.925 1.00 96.38 93 ARG A N 1
ATOM 751 C CA . ARG A 1 93 ? 23.095 3.736 -20.597 1.00 96.38 93 ARG A CA 1
ATOM 752 C C . ARG A 1 93 ? 21.858 4.558 -20.243 1.00 96.38 93 ARG A C 1
ATOM 754 O O . ARG A 1 93 ? 21.443 4.527 -19.087 1.00 96.38 93 ARG A O 1
ATOM 761 N N . GLN A 1 94 ? 21.284 5.289 -21.195 1.00 96.19 94 GLN A N 1
ATOM 762 C CA . GLN A 1 94 ? 20.064 6.069 -20.969 1.00 96.19 94 GLN A CA 1
ATOM 763 C C . GLN A 1 94 ? 18.877 5.165 -20.625 1.00 96.19 94 GLN A C 1
ATOM 765 O O . GLN A 1 94 ? 18.195 5.432 -19.637 1.00 96.19 94 GLN A O 1
ATOM 770 N N . ILE A 1 95 ? 18.680 4.081 -21.385 1.00 97.44 95 ILE A N 1
ATOM 771 C CA . ILE A 1 95 ? 17.616 3.098 -21.135 1.00 97.44 95 ILE A CA 1
ATOM 772 C C . ILE A 1 95 ? 17.795 2.465 -19.751 1.00 97.44 95 ILE A C 1
ATOM 774 O O . ILE A 1 95 ? 16.870 2.486 -18.945 1.00 97.44 95 ILE A O 1
ATOM 778 N N . GLU A 1 96 ? 18.999 1.983 -19.426 1.00 97.12 96 GLU A N 1
ATOM 779 C CA . GLU A 1 96 ? 19.284 1.384 -18.113 1.00 97.12 96 GLU A CA 1
ATOM 780 C C . GLU A 1 96 ? 19.088 2.362 -16.952 1.00 97.12 96 GLU A C 1
ATOM 782 O O . GLU A 1 96 ? 18.585 1.987 -15.891 1.00 97.12 96 GLU A O 1
ATOM 787 N N . THR A 1 97 ? 19.467 3.627 -17.146 1.00 96.69 97 THR A N 1
ATOM 788 C CA . THR A 1 97 ? 19.280 4.667 -16.130 1.00 96.69 97 THR A CA 1
ATOM 789 C C . THR A 1 97 ? 17.797 4.937 -15.908 1.00 96.69 97 THR A C 1
ATOM 791 O O . THR A 1 97 ? 17.362 4.969 -14.761 1.00 96.69 97 THR A O 1
ATOM 794 N N . ALA A 1 98 ? 17.009 5.087 -16.975 1.00 97.62 98 ALA A N 1
ATOM 795 C CA . ALA A 1 98 ? 15.570 5.301 -16.861 1.00 97.62 98 ALA A CA 1
ATOM 796 C C . ALA A 1 98 ? 14.860 4.095 -16.232 1.00 97.62 98 ALA A C 1
ATOM 798 O O . ALA A 1 98 ? 14.061 4.282 -15.320 1.00 97.62 98 ALA A O 1
ATOM 799 N N . ALA A 1 99 ? 15.217 2.873 -16.639 1.00 97.19 99 ALA A N 1
ATOM 800 C CA . ALA A 1 99 ? 14.680 1.644 -16.062 1.00 97.19 99 ALA A CA 1
ATOM 801 C C . ALA A 1 99 ? 14.961 1.549 -14.555 1.00 97.19 99 ALA A C 1
ATOM 803 O O . ALA A 1 99 ? 14.066 1.270 -13.762 1.00 97.19 99 ALA A O 1
ATOM 804 N N . LYS A 1 100 ? 16.198 1.847 -14.139 1.00 94.50 100 LYS A N 1
ATOM 805 C CA . LYS A 1 100 ? 16.572 1.868 -12.721 1.00 94.50 100 LYS A CA 1
ATOM 806 C C . LYS A 1 100 ? 15.803 2.940 -11.939 1.00 94.50 100 LYS A C 1
ATOM 808 O O . LYS A 1 100 ? 15.307 2.659 -10.854 1.00 94.50 100 LYS A O 1
ATOM 813 N N . LEU A 1 101 ? 15.701 4.158 -12.475 1.00 95.06 101 LEU A N 1
ATOM 814 C CA . LEU A 1 101 ? 14.964 5.249 -11.825 1.00 95.06 101 LEU A CA 1
ATOM 815 C C . LEU A 1 101 ? 13.468 4.935 -11.702 1.00 95.06 101 LEU A C 1
ATOM 817 O O . LEU A 1 101 ? 12.854 5.277 -10.693 1.00 95.06 101 LEU A O 1
ATOM 821 N N . TYR A 1 102 ? 12.893 4.267 -12.703 1.00 96.19 102 TYR A N 1
ATOM 822 C CA . TYR A 1 102 ? 11.514 3.796 -12.669 1.00 96.19 102 TYR A CA 1
ATOM 823 C C . TYR A 1 102 ? 11.296 2.788 -11.531 1.00 96.19 102 TYR A C 1
ATOM 825 O O . TYR A 1 102 ? 10.430 3.004 -10.684 1.00 96.19 102 TYR A O 1
ATOM 833 N N . GLU A 1 103 ? 12.137 1.752 -11.437 1.00 93.00 103 GLU A N 1
ATOM 834 C CA . GLU A 1 103 ? 12.091 0.766 -10.344 1.00 93.00 103 GLU A CA 1
ATOM 835 C C . GLU A 1 103 ? 12.239 1.429 -8.966 1.00 93.00 103 GLU A C 1
ATOM 837 O O . GLU A 1 103 ? 11.473 1.153 -8.042 1.00 93.00 103 GLU A O 1
ATOM 842 N N . GLU A 1 104 ? 13.200 2.346 -8.828 1.00 89.81 104 GLU A N 1
ATOM 843 C CA . GLU A 1 104 ? 13.468 3.046 -7.571 1.00 89.81 104 GLU A CA 1
ATOM 844 C C . GLU A 1 104 ? 12.317 3.942 -7.112 1.00 89.81 104 GLU A C 1
ATOM 846 O O . GLU A 1 104 ? 12.185 4.146 -5.901 1.00 89.81 104 GLU A O 1
ATOM 851 N N . LYS A 1 105 ? 11.539 4.486 -8.056 1.00 91.25 105 LYS A N 1
ATOM 852 C CA . LYS A 1 105 ? 10.373 5.341 -7.806 1.00 91.25 105 LYS A CA 1
ATOM 853 C C . LYS A 1 105 ? 9.107 4.526 -7.541 1.00 91.25 105 LYS A C 1
ATOM 855 O O . LYS A 1 105 ? 8.275 4.957 -6.749 1.00 91.25 105 LYS A O 1
ATOM 860 N N . MET A 1 106 ? 8.954 3.382 -8.206 1.00 92.50 106 MET A N 1
ATOM 861 C CA . MET A 1 106 ? 7.780 2.515 -8.092 1.00 92.50 106 MET A CA 1
ATOM 862 C C . MET A 1 106 ? 7.700 1.832 -6.721 1.00 92.50 106 MET A C 1
ATOM 864 O O . MET A 1 106 ? 6.613 1.666 -6.169 1.00 92.50 106 MET A O 1
ATOM 868 N N . LEU A 1 107 ? 8.840 1.410 -6.167 1.00 92.56 107 LEU A N 1
ATOM 869 C CA . LEU A 1 107 ? 8.857 0.664 -4.912 1.00 92.56 107 LEU A CA 1
ATOM 870 C C . LEU A 1 107 ? 8.559 1.577 -3.708 1.00 92.56 107 LEU A C 1
ATOM 872 O O . LEU A 1 107 ? 9.294 2.543 -3.481 1.00 92.56 107 LEU A O 1
ATOM 876 N N . PRO A 1 108 ? 7.543 1.261 -2.879 1.00 95.31 108 PRO A N 1
ATOM 877 C CA . PRO A 1 108 ? 7.229 2.072 -1.712 1.00 95.31 108 PRO A CA 1
ATOM 878 C C . PRO A 1 108 ? 8.340 1.978 -0.650 1.00 95.31 108 PRO A C 1
ATOM 880 O O . PRO A 1 108 ? 9.042 0.961 -0.578 1.00 95.31 108 PRO A O 1
ATOM 883 N N . PRO A 1 109 ? 8.484 2.997 0.224 1.00 96.12 109 PRO A N 1
ATOM 884 C CA . PRO A 1 109 ? 9.689 3.189 1.038 1.00 96.12 109 PRO A CA 1
ATOM 885 C C . PRO A 1 109 ? 10.120 1.969 1.865 1.00 96.12 109 PRO A C 1
ATOM 887 O O . PRO A 1 109 ? 11.271 1.539 1.790 1.00 96.12 109 PRO A O 1
ATOM 890 N N . PHE A 1 110 ? 9.193 1.370 2.620 1.00 96.81 110 PHE A N 1
ATOM 891 C CA . PHE A 1 110 ? 9.507 0.235 3.491 1.00 96.81 110 PHE A CA 1
ATOM 892 C C . PHE A 1 110 ? 9.839 -1.035 2.701 1.00 96.81 110 PHE A C 1
ATOM 894 O O . PHE A 1 110 ? 10.809 -1.718 3.017 1.00 96.81 110 PHE A O 1
ATOM 901 N N . PHE A 1 111 ? 9.079 -1.340 1.643 1.00 95.62 111 PHE A N 1
ATOM 902 C CA . PHE A 1 111 ? 9.311 -2.543 0.838 1.00 95.62 111 PHE A CA 1
ATOM 903 C C . PHE A 1 111 ? 10.636 -2.478 0.072 1.00 95.62 111 PHE A C 1
ATOM 905 O O . PHE A 1 111 ? 11.352 -3.480 0.008 1.00 95.62 111 PHE A O 1
ATOM 912 N N . LYS A 1 112 ? 10.989 -1.296 -0.451 1.00 93.81 112 LYS A N 1
ATOM 913 C CA . LYS A 1 112 ? 12.297 -1.041 -1.062 1.00 93.81 112 LYS A CA 1
ATOM 914 C C . LYS A 1 112 ? 13.423 -1.361 -0.079 1.00 93.81 112 LYS A C 1
ATOM 916 O O . LYS A 1 112 ? 14.276 -2.189 -0.386 1.00 93.81 112 LYS A O 1
ATOM 921 N N . MET A 1 113 ? 13.373 -0.771 1.118 1.00 94.94 113 MET A N 1
ATOM 922 C CA . MET A 1 113 ? 14.402 -0.972 2.141 1.00 94.94 113 MET A CA 1
ATOM 923 C C . MET A 1 113 ? 14.487 -2.429 2.611 1.00 94.94 113 MET A C 1
ATOM 925 O O . MET A 1 113 ? 15.581 -2.974 2.709 1.00 94.94 113 MET A O 1
ATOM 929 N N . LEU A 1 114 ? 13.347 -3.080 2.860 1.00 95.50 114 LEU A N 1
ATOM 930 C CA . LEU A 1 114 ? 13.289 -4.487 3.266 1.00 95.50 114 LEU A CA 1
ATOM 931 C C . LEU A 1 114 ? 13.940 -5.402 2.230 1.00 95.50 114 LEU A C 1
ATOM 933 O O . LEU A 1 114 ? 14.762 -6.253 2.557 1.00 95.50 114 LEU A O 1
ATOM 937 N N . SER A 1 115 ? 13.593 -5.205 0.967 1.00 93.25 115 SER A N 1
ATOM 938 C CA . SER A 1 115 ? 14.116 -6.021 -0.120 1.00 93.25 115 SER A CA 1
ATOM 939 C C . SER A 1 115 ? 15.608 -5.763 -0.363 1.00 93.25 115 SER A C 1
ATOM 941 O O . SER A 1 115 ? 16.356 -6.705 -0.598 1.00 93.25 115 SER A O 1
ATOM 943 N N . GLU A 1 116 ? 16.078 -4.515 -0.254 1.00 92.62 116 GLU A N 1
ATOM 944 C CA . GLU A 1 116 ? 17.515 -4.200 -0.269 1.00 92.62 116 GLU A CA 1
ATOM 945 C C . GLU A 1 116 ? 18.248 -4.846 0.916 1.00 92.62 116 GLU A C 1
ATOM 947 O O . GLU A 1 116 ? 19.347 -5.370 0.744 1.00 92.62 116 GLU A O 1
ATOM 952 N N . TYR A 1 117 ? 17.643 -4.841 2.107 1.00 94.12 117 TYR A N 1
ATOM 953 C CA . TYR A 1 117 ? 18.207 -5.453 3.309 1.00 94.12 117 TYR A CA 1
ATOM 954 C C . TYR A 1 117 ? 18.391 -6.966 3.153 1.00 94.12 117 TYR A C 1
ATOM 956 O O . TYR A 1 117 ? 19.463 -7.492 3.451 1.00 94.12 117 TYR A O 1
ATOM 964 N N . VAL A 1 118 ? 17.378 -7.656 2.622 1.00 93.75 118 VAL A N 1
ATOM 965 C CA . VAL A 1 118 ? 17.432 -9.100 2.347 1.00 93.75 118 VAL A CA 1
ATOM 966 C C . VAL A 1 118 ? 18.589 -9.446 1.402 1.00 93.75 118 VAL A C 1
ATOM 968 O O . VAL A 1 118 ? 19.322 -10.406 1.643 1.00 93.75 118 VAL A O 1
ATOM 971 N N . GLU A 1 119 ? 18.815 -8.633 0.370 1.00 92.44 119 GLU A N 1
ATOM 972 C CA . GLU A 1 119 ? 19.882 -8.839 -0.620 1.00 92.44 119 GLU A CA 1
ATOM 973 C C . GLU A 1 119 ? 21.296 -8.618 -0.063 1.00 92.44 119 GLU A C 1
ATOM 975 O O . GLU A 1 119 ? 22.265 -9.097 -0.649 1.00 92.44 119 GLU A O 1
ATOM 980 N N . MET A 1 120 ? 21.444 -7.940 1.083 1.00 93.12 120 MET A N 1
ATOM 981 C CA . MET A 1 120 ? 22.750 -7.783 1.741 1.00 93.12 120 MET A CA 1
ATOM 982 C C . MET A 1 120 ? 23.270 -9.102 2.321 1.00 93.12 120 MET A C 1
ATOM 984 O O . MET A 1 120 ? 24.468 -9.217 2.575 1.00 93.12 120 MET A O 1
ATOM 988 N N . GLY A 1 121 ? 22.402 -10.101 2.518 1.00 91.38 121 GLY A N 1
ATOM 989 C CA . GLY A 1 121 ? 22.816 -11.433 2.957 1.00 91.38 121 GLY A CA 1
ATOM 990 C C . GLY A 1 121 ? 23.447 -11.451 4.353 1.00 91.38 121 GLY A C 1
ATOM 991 O O . GLY A 1 121 ? 24.334 -12.265 4.613 1.00 91.38 121 GLY A O 1
ATOM 992 N N . ASN A 1 122 ? 23.008 -10.555 5.243 1.00 91.00 122 ASN A N 1
ATOM 993 C CA . ASN A 1 122 ? 23.534 -10.447 6.603 1.00 91.00 122 ASN A CA 1
ATOM 994 C C . ASN A 1 122 ? 23.367 -11.760 7.387 1.00 91.00 122 ASN A C 1
ATOM 996 O O . ASN A 1 122 ? 22.404 -12.513 7.206 1.00 91.00 122 ASN A O 1
ATOM 1000 N N . ILE A 1 123 ? 24.308 -12.023 8.297 1.00 91.19 123 ILE A N 1
ATOM 1001 C CA . ILE A 1 123 ? 24.222 -13.149 9.229 1.00 91.19 123 ILE A CA 1
ATOM 1002 C C . ILE A 1 123 ? 23.436 -12.692 10.461 1.00 91.19 123 ILE A C 1
ATOM 1004 O O . ILE A 1 123 ? 23.935 -11.891 11.248 1.00 91.19 123 ILE A O 1
ATOM 1008 N N . ALA A 1 124 ? 22.224 -13.220 10.622 1.00 92.12 124 ALA A N 1
ATOM 1009 C CA . ALA A 1 124 ? 21.342 -12.923 11.746 1.00 92.12 124 ALA A CA 1
ATOM 1010 C C . ALA A 1 124 ? 21.715 -13.757 12.986 1.00 92.12 124 ALA A C 1
ATOM 1012 O O . ALA A 1 124 ? 21.766 -14.988 12.923 1.00 92.12 124 ALA A O 1
ATOM 1013 N N . PHE A 1 125 ? 21.952 -13.083 14.112 1.00 94.94 125 PHE A N 1
ATOM 1014 C CA . PHE A 1 125 ? 22.124 -13.686 15.448 1.00 94.94 125 PHE A CA 1
ATOM 1015 C C . PHE A 1 125 ? 21.077 -13.189 16.458 1.00 94.94 125 PHE A C 1
ATOM 1017 O O . PHE A 1 125 ? 21.131 -13.512 17.643 1.00 94.94 125 PHE A O 1
ATOM 1024 N N . ASP A 1 126 ? 20.127 -12.410 15.975 1.00 95.06 126 ASP A N 1
ATOM 1025 C CA . ASP A 1 126 ? 18.999 -11.817 16.666 1.00 95.06 126 ASP A CA 1
ATOM 1026 C C . ASP A 1 126 ? 17.722 -12.660 16.485 1.00 95.06 126 ASP A C 1
ATOM 1028 O O . ASP A 1 126 ? 17.771 -13.849 16.143 1.00 95.06 126 ASP A O 1
ATOM 1032 N N . CYS A 1 127 ? 16.572 -12.066 16.809 1.00 95.06 127 CYS A N 1
ATOM 1033 C CA . CYS A 1 127 ? 15.267 -12.652 16.526 1.00 95.06 127 CYS A CA 1
ATOM 1034 C C . CYS A 1 127 ? 14.843 -12.335 15.084 1.00 95.06 127 CYS A C 1
ATOM 1036 O O . CYS A 1 127 ? 15.218 -11.292 14.570 1.00 95.06 127 CYS A O 1
ATOM 1038 N N . PRO A 1 128 ? 13.988 -13.159 14.459 1.00 96.56 128 PRO A N 1
ATOM 1039 C CA . PRO A 1 128 ? 13.440 -14.432 14.934 1.00 96.56 128 PRO A CA 1
ATOM 1040 C C . PRO A 1 128 ? 14.469 -15.575 14.977 1.00 96.56 128 PRO A C 1
ATOM 1042 O O . PRO A 1 128 ? 15.346 -15.689 14.126 1.00 96.56 128 PRO A O 1
ATOM 1045 N N . GLY A 1 129 ? 14.321 -16.508 15.928 1.00 97.06 129 GLY A N 1
ATOM 1046 C CA . GLY A 1 129 ? 15.291 -17.596 16.153 1.00 97.06 129 GLY A CA 1
ATOM 1047 C C . GLY A 1 129 ? 15.455 -18.605 15.004 1.00 97.06 129 GLY A C 1
ATOM 1048 O O . GLY A 1 129 ? 16.380 -19.416 15.030 1.00 97.06 129 GLY A O 1
ATOM 1049 N N . HIS A 1 130 ? 14.596 -18.572 13.977 1.00 97.50 130 HIS A N 1
ATOM 1050 C CA . HIS A 1 130 ? 14.827 -19.354 12.759 1.00 97.50 130 HIS A CA 1
ATOM 1051 C C . HIS A 1 130 ? 15.882 -18.736 11.834 1.00 97.50 130 HIS A C 1
ATOM 1053 O O . HIS A 1 130 ? 16.333 -19.440 10.929 1.00 97.50 130 HIS A O 1
ATOM 1059 N N . GLN A 1 131 ? 16.248 -17.462 12.039 1.00 96.19 131 GLN A N 1
ATOM 1060 C CA . GLN A 1 131 ? 17.370 -16.751 11.414 1.00 96.19 131 GLN A CA 1
ATOM 1061 C C . GLN A 1 131 ? 17.415 -16.937 9.893 1.00 96.19 131 GLN A C 1
ATOM 1063 O O . GLN A 1 131 ? 18.276 -17.633 9.356 1.00 96.19 131 GLN A O 1
ATOM 1068 N N . GLY A 1 132 ? 16.417 -16.414 9.176 1.00 95.81 132 GLY A N 1
ATOM 1069 C CA . GLY A 1 132 ? 16.309 -16.621 7.724 1.00 95.81 132 GLY A CA 1
ATOM 1070 C C . GLY A 1 132 ? 15.798 -18.009 7.311 1.00 95.81 132 GLY A C 1
ATOM 1071 O O . GLY A 1 132 ? 15.929 -18.410 6.157 1.00 95.81 132 GLY A O 1
ATOM 1072 N N . GLY A 1 133 ? 15.262 -18.781 8.261 1.00 97.12 133 GLY A N 1
ATOM 1073 C CA . GLY A 1 133 ? 14.631 -20.084 8.024 1.00 97.12 133 GLY A CA 1
ATOM 1074 C C . GLY A 1 133 ? 15.602 -21.262 8.132 1.00 97.12 133 GLY A C 1
ATOM 1075 O O . GLY A 1 133 ? 15.232 -22.409 7.876 1.00 97.12 133 GLY A O 1
ATOM 1076 N N . GLN A 1 134 ? 16.838 -21.008 8.570 1.00 97.56 134 GLN A N 1
ATOM 1077 C CA . GLN A 1 134 ? 17.869 -22.027 8.764 1.00 97.56 134 GLN A CA 1
ATOM 1078 C C . GLN A 1 134 ? 17.464 -23.082 9.792 1.00 97.56 134 GLN A C 1
ATOM 1080 O O . GLN A 1 134 ? 17.837 -24.247 9.651 1.00 97.56 134 GLN A O 1
ATOM 1085 N N . TYR A 1 135 ? 16.675 -22.714 10.808 1.00 98.12 135 TYR A N 1
ATOM 1086 C CA . TYR A 1 135 ? 16.157 -23.700 11.756 1.00 98.12 135 TYR A CA 1
ATOM 1087 C C . TYR A 1 135 ? 15.184 -24.684 11.091 1.00 98.12 135 TYR A C 1
ATOM 1089 O O . TYR A 1 135 ? 15.330 -25.895 11.259 1.00 98.12 135 TYR A O 1
ATOM 1097 N N . TYR A 1 136 ? 14.246 -24.192 10.276 1.00 98.31 136 TYR A N 1
ATOM 1098 C CA . TYR A 1 136 ? 13.240 -25.030 9.616 1.00 98.31 136 TYR A CA 1
ATOM 1099 C C . TYR A 1 136 ? 13.867 -26.103 8.725 1.00 98.31 136 TYR A C 1
ATOM 1101 O O . TYR A 1 136 ? 13.432 -27.253 8.731 1.00 98.31 136 TYR A O 1
ATOM 1109 N N . ARG A 1 137 ? 14.968 -25.777 8.045 1.00 97.69 137 ARG A N 1
ATOM 1110 C CA . ARG A 1 137 ? 15.706 -26.707 7.177 1.00 97.69 137 ARG A CA 1
ATOM 1111 C C . ARG A 1 137 ? 16.348 -27.890 7.920 1.00 97.69 137 ARG A C 1
ATOM 1113 O O . ARG A 1 137 ? 16.807 -28.820 7.260 1.00 97.69 137 ARG A O 1
ATOM 1120 N N . LYS A 1 138 ? 16.378 -27.880 9.260 1.00 98.31 138 LYS A N 1
ATOM 1121 C CA . LYS A 1 138 ? 16.963 -28.944 10.100 1.00 98.31 138 LYS A CA 1
ATOM 1122 C C . LYS A 1 138 ? 15.968 -30.034 10.515 1.00 98.31 138 LYS A C 1
ATOM 1124 O O . LYS A 1 138 ? 16.396 -31.046 11.058 1.00 98.31 138 LYS A O 1
ATOM 1129 N N . HIS A 1 139 ? 14.666 -29.857 10.276 1.00 98.62 139 HIS A N 1
ATOM 1130 C CA . HIS A 1 139 ? 13.636 -30.845 10.621 1.00 98.62 139 HIS A CA 1
ATOM 1131 C C . HIS A 1 139 ? 12.768 -31.171 9.396 1.00 98.62 139 HIS A C 1
ATOM 1133 O O . HIS A 1 139 ? 12.362 -30.232 8.718 1.00 98.62 139 HIS A O 1
ATOM 1139 N N . PRO A 1 140 ? 12.400 -32.437 9.107 1.00 98.50 140 PRO A N 1
ATOM 1140 C CA . PRO A 1 140 ? 11.620 -32.780 7.910 1.00 98.50 140 PRO A CA 1
ATOM 1141 C C . PRO A 1 140 ? 10.317 -31.980 7.746 1.00 98.50 140 PRO A C 1
ATOM 1143 O O . PRO A 1 140 ? 10.046 -31.461 6.668 1.00 98.50 140 PRO A O 1
ATOM 1146 N N . ALA A 1 141 ? 9.552 -31.792 8.828 1.00 98.62 141 ALA A N 1
ATOM 1147 C CA . ALA A 1 141 ? 8.342 -30.961 8.789 1.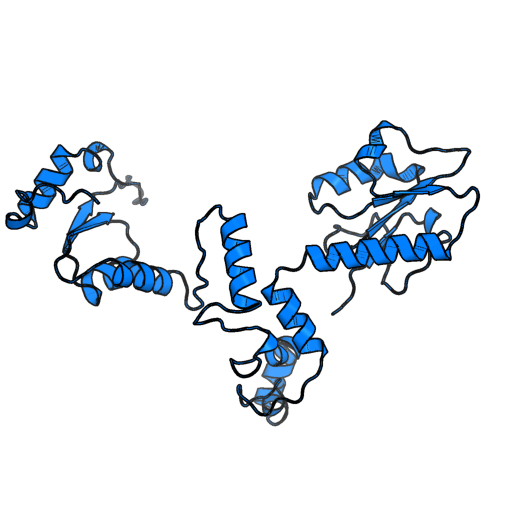00 98.62 141 ALA A CA 1
ATOM 1148 C C . ALA A 1 141 ? 8.652 -29.471 8.546 1.00 98.62 141 ALA A C 1
ATOM 1150 O O . ALA A 1 141 ? 7.918 -28.788 7.838 1.00 98.62 141 ALA A O 1
ATOM 1151 N N . GLY A 1 142 ? 9.764 -28.972 9.096 1.00 98.50 142 GLY A N 1
ATOM 1152 C CA . GLY A 1 142 ? 10.211 -27.602 8.856 1.00 98.50 142 GLY A CA 1
ATOM 1153 C C . GLY A 1 142 ? 10.716 -27.414 7.427 1.00 98.50 142 GLY A C 1
ATOM 1154 O O . GLY A 1 142 ? 10.456 -26.384 6.820 1.00 98.50 142 GLY A O 1
ATOM 1155 N N . ARG A 1 143 ? 11.373 -28.421 6.844 1.00 98.38 143 ARG A N 1
ATOM 1156 C CA . ARG A 1 143 ? 11.828 -28.375 5.456 1.00 98.38 143 ARG A CA 1
ATOM 1157 C C . ARG A 1 143 ? 10.650 -28.280 4.494 1.00 98.38 143 ARG A C 1
ATOM 1159 O O . ARG A 1 143 ? 10.711 -27.479 3.572 1.00 98.38 143 ARG A O 1
ATOM 1166 N N . PHE A 1 144 ? 9.576 -29.026 4.757 1.00 98.38 144 PHE A N 1
ATOM 1167 C CA . PHE A 1 144 ? 8.335 -28.896 3.997 1.00 98.38 144 PHE A CA 1
ATOM 1168 C C . PHE A 1 144 ? 7.763 -27.473 4.084 1.00 98.38 144 PHE A C 1
ATOM 1170 O O . PHE A 1 144 ? 7.431 -26.893 3.059 1.00 98.38 144 PHE A O 1
ATOM 1177 N N . LEU A 1 145 ? 7.713 -26.880 5.284 1.00 98.38 145 LEU A N 1
ATOM 1178 C CA . LEU A 1 145 ? 7.272 -25.492 5.476 1.00 98.38 145 LEU A CA 1
ATOM 1179 C C . LEU A 1 145 ? 8.155 -24.488 4.714 1.00 98.38 145 LEU A C 1
ATOM 1181 O O . LEU A 1 145 ? 7.641 -23.572 4.076 1.00 98.38 145 LEU A O 1
ATOM 1185 N N . TYR A 1 146 ? 9.476 -24.666 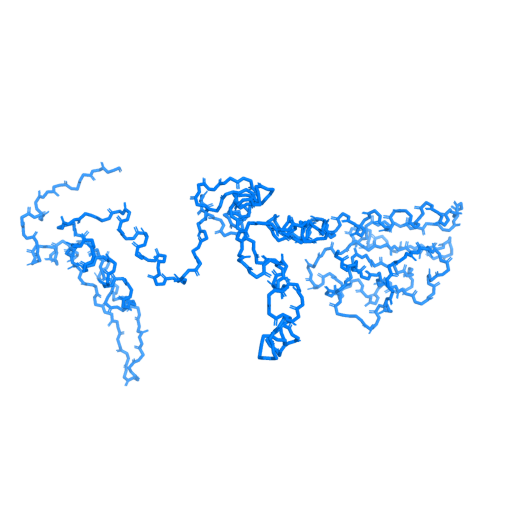4.785 1.00 98.50 146 TYR A N 1
ATOM 1186 C CA . TYR A 1 146 ? 10.447 -23.789 4.139 1.00 98.50 146 TYR A CA 1
ATOM 1187 C C . TYR A 1 146 ? 10.325 -23.835 2.614 1.00 98.50 146 TYR A C 1
ATOM 1189 O O . TYR A 1 146 ? 10.247 -22.791 1.974 1.00 98.50 146 TYR A O 1
ATOM 1197 N N . ASP A 1 147 ? 10.258 -25.038 2.042 1.00 98.12 147 ASP A N 1
ATOM 1198 C CA . ASP A 1 147 ? 10.141 -25.225 0.595 1.00 98.12 147 ASP A CA 1
ATOM 1199 C C . ASP A 1 147 ? 8.753 -24.804 0.077 1.00 98.12 147 ASP A C 1
ATOM 1201 O O . ASP A 1 147 ? 8.648 -24.340 -1.054 1.00 98.12 147 ASP A O 1
ATOM 1205 N N . PHE A 1 148 ? 7.699 -24.920 0.898 1.00 98.19 148 PHE A N 1
ATOM 1206 C CA . PHE A 1 148 ? 6.341 -24.502 0.536 1.00 98.19 148 PHE A CA 1
ATOM 1207 C C . PHE A 1 148 ? 6.219 -22.986 0.336 1.00 98.19 148 PHE A C 1
ATOM 1209 O O . PHE A 1 148 ? 5.644 -22.552 -0.659 1.00 98.19 148 PHE A O 1
ATOM 1216 N N . TYR A 1 149 ? 6.746 -22.178 1.264 1.00 98.00 149 TYR A N 1
ATOM 1217 C CA . TYR A 1 149 ? 6.682 -20.715 1.144 1.00 98.00 149 TYR A CA 1
ATOM 1218 C C . TYR A 1 149 ? 7.856 -20.106 0.363 1.00 98.00 149 TYR A C 1
ATOM 1220 O O . TYR A 1 149 ? 7.722 -19.017 -0.195 1.00 98.00 149 TYR A O 1
ATOM 1228 N N . GLY A 1 150 ? 9.003 -20.786 0.326 1.00 97.19 150 GLY A N 1
ATOM 1229 C CA . GLY A 1 150 ? 10.237 -20.281 -0.271 1.00 97.19 150 GLY A CA 1
ATOM 1230 C C . GLY A 1 150 ? 11.078 -19.426 0.683 1.00 97.19 150 GLY A C 1
ATOM 1231 O O . GLY A 1 150 ? 10.630 -18.983 1.737 1.00 97.19 150 GLY A O 1
ATOM 1232 N N . GLU A 1 151 ? 12.337 -19.188 0.310 1.00 95.94 151 GLU A N 1
ATOM 1233 C CA . GLU A 1 151 ? 13.335 -18.550 1.182 1.00 95.94 151 GLU A CA 1
ATOM 1234 C C . GLU A 1 151 ? 12.974 -17.113 1.589 1.00 95.94 151 GLU A C 1
ATOM 1236 O O . GLU A 1 151 ? 13.161 -16.742 2.751 1.00 95.94 151 GLU A O 1
ATOM 1241 N N . ASN A 1 152 ? 12.449 -16.313 0.655 1.00 95.06 152 ASN A N 1
ATOM 1242 C CA . ASN A 1 152 ? 12.285 -14.872 0.855 1.00 95.06 152 ASN A CA 1
ATOM 1243 C C . ASN A 1 152 ? 11.369 -14.526 2.030 1.00 95.06 152 ASN A C 1
ATOM 1245 O O . ASN A 1 152 ? 11.697 -13.590 2.748 1.00 95.06 152 ASN A O 1
ATOM 1249 N N . ILE A 1 153 ? 10.305 -15.300 2.293 1.00 96.75 153 ILE A N 1
ATOM 1250 C CA . ILE A 1 153 ? 9.398 -15.013 3.418 1.00 96.75 153 ILE A CA 1
ATOM 1251 C C . ILE A 1 153 ? 10.131 -15.068 4.764 1.00 96.75 153 ILE A C 1
ATOM 1253 O O . ILE A 1 153 ? 9.895 -14.236 5.632 1.00 96.75 153 ILE A O 1
ATOM 1257 N N . PHE A 1 154 ? 11.059 -16.020 4.920 1.00 97.12 154 PHE A N 1
ATOM 1258 C CA . PHE A 1 154 ? 11.812 -16.208 6.159 1.00 97.12 154 PHE A CA 1
ATOM 1259 C C . PHE A 1 154 ? 12.999 -15.257 6.248 1.00 97.12 154 PHE A C 1
ATOM 1261 O O . PHE A 1 154 ? 13.425 -14.927 7.349 1.00 97.12 154 PHE A O 1
ATOM 1268 N N . ARG A 1 155 ? 13.567 -14.850 5.107 1.00 95.75 155 ARG A N 1
ATOM 1269 C CA . ARG A 1 155 ? 14.634 -13.841 5.051 1.00 95.75 155 ARG A CA 1
ATOM 1270 C C . ARG A 1 155 ? 14.121 -12.439 5.343 1.00 95.75 155 ARG A C 1
ATOM 1272 O O . ARG A 1 155 ? 14.872 -11.645 5.892 1.00 95.75 155 ARG A O 1
ATOM 1279 N N . SER A 1 156 ? 12.875 -12.152 4.979 1.00 96.19 156 SER A N 1
ATOM 1280 C CA . SER A 1 156 ? 12.205 -10.893 5.296 1.00 96.19 156 SER A CA 1
ATOM 1281 C C . SER A 1 156 ? 11.559 -10.868 6.683 1.00 96.19 156 SER A C 1
ATOM 1283 O O . SER A 1 156 ? 11.039 -9.826 7.069 1.00 96.19 156 SER A O 1
ATOM 1285 N N . ASP A 1 157 ? 11.549 -11.989 7.410 1.00 96.81 157 ASP A N 1
ATOM 1286 C CA . ASP A 1 157 ? 11.067 -12.045 8.792 1.00 96.81 157 ASP A CA 1
ATOM 1287 C C . ASP A 1 157 ? 12.204 -11.649 9.741 1.00 96.81 157 ASP A C 1
ATOM 1289 O O . ASP A 1 157 ? 13.112 -12.433 10.030 1.00 96.81 157 ASP A O 1
ATOM 1293 N N . ILE A 1 158 ? 12.173 -10.379 10.130 1.00 94.06 158 ILE A N 1
ATOM 1294 C CA . ILE A 1 158 ? 13.241 -9.636 10.801 1.00 94.06 158 ILE A CA 1
ATOM 1295 C C . ILE A 1 158 ? 12.663 -8.823 11.961 1.00 94.06 158 ILE A C 1
ATOM 1297 O O . ILE A 1 158 ? 11.443 -8.652 12.060 1.00 94.06 158 ILE A O 1
ATOM 1301 N N . CYS A 1 159 ? 13.514 -8.317 12.853 1.00 93.69 159 CYS A N 1
ATOM 1302 C CA . CYS A 1 159 ? 13.064 -7.665 14.081 1.00 93.69 159 CYS A CA 1
ATOM 1303 C C . CYS A 1 159 ? 13.620 -6.245 14.253 1.00 93.69 159 CYS A C 1
ATOM 1305 O O . CYS A 1 159 ? 14.231 -5.655 13.370 1.00 93.69 159 CYS A O 1
ATOM 1307 N N . ASN A 1 160 ? 13.383 -5.669 15.429 1.00 92.06 160 ASN A N 1
ATOM 1308 C CA . ASN A 1 160 ? 13.830 -4.329 15.799 1.00 92.06 160 ASN A CA 1
ATOM 1309 C C . ASN A 1 160 ? 15.363 -4.176 15.897 1.00 92.06 160 ASN A C 1
ATOM 1311 O O . ASN A 1 160 ? 15.849 -3.048 15.929 1.00 92.06 160 ASN A O 1
ATOM 1315 N N . ALA A 1 161 ? 16.128 -5.271 15.972 1.00 93.06 161 ALA A N 1
ATOM 1316 C CA . ALA A 1 161 ? 17.591 -5.214 15.935 1.00 93.06 161 ALA A CA 1
ATOM 1317 C C . ALA A 1 161 ? 18.129 -4.865 14.531 1.00 93.06 161 ALA A C 1
ATOM 1319 O O . ALA A 1 161 ? 19.235 -4.330 14.411 1.00 93.06 161 ALA A O 1
ATOM 1320 N N . ASP A 1 162 ? 17.326 -5.059 13.482 1.00 91.69 162 ASP A N 1
ATOM 1321 C CA . ASP A 1 162 ? 17.628 -4.682 12.102 1.00 91.69 162 ASP A CA 1
ATOM 1322 C C . ASP A 1 162 ? 17.359 -3.184 11.855 1.00 91.69 162 ASP A C 1
ATOM 1324 O O . ASP A 1 162 ? 16.525 -2.783 11.039 1.00 91.69 162 ASP A O 1
ATOM 1328 N N . VAL A 1 163 ? 18.111 -2.324 12.551 1.00 92.31 163 VAL A N 1
ATOM 1329 C CA . VAL A 1 163 ? 17.890 -0.862 12.643 1.00 92.31 163 VAL A CA 1
ATOM 1330 C C . VAL A 1 163 ? 17.806 -0.120 11.304 1.00 92.31 163 VAL A C 1
ATOM 1332 O O . VAL A 1 163 ? 17.313 1.005 11.242 1.00 92.31 163 VAL A O 1
ATOM 1335 N N . LYS A 1 164 ? 18.271 -0.729 10.209 1.00 90.44 164 LYS A N 1
ATOM 1336 C CA . LYS A 1 164 ? 18.216 -0.144 8.866 1.00 90.44 164 LYS A CA 1
ATOM 1337 C C . LYS A 1 164 ? 16.780 0.052 8.358 1.00 90.44 164 LYS A C 1
ATOM 1339 O O . LYS A 1 164 ? 16.553 0.936 7.536 1.00 90.44 164 LYS A O 1
ATOM 1344 N N . LEU A 1 165 ? 15.813 -0.717 8.865 1.00 92.00 165 LEU A N 1
ATOM 1345 C CA . LEU A 1 165 ? 14.391 -0.527 8.552 1.00 92.00 165 LEU A CA 1
ATOM 1346 C C . LEU A 1 165 ? 13.705 0.544 9.411 1.00 92.00 165 LEU A C 1
ATOM 1348 O O . LEU A 1 165 ? 12.565 0.922 9.125 1.00 92.00 165 LEU A O 1
ATOM 1352 N N . GLY A 1 166 ? 14.404 1.078 10.413 1.00 94.06 166 GLY A N 1
ATOM 1353 C CA . GLY A 1 166 ? 13.851 2.008 11.387 1.00 94.06 166 GLY A CA 1
ATOM 1354 C C . GLY A 1 166 ? 13.059 1.303 12.486 1.00 94.06 166 GLY A C 1
ATOM 1355 O O . GLY A 1 166 ? 13.315 0.143 12.803 1.00 94.06 166 GLY A O 1
ATOM 1356 N N . ASP A 1 167 ? 12.095 2.016 13.065 1.00 95.88 167 ASP A N 1
ATOM 1357 C CA . ASP A 1 167 ? 11.299 1.537 14.197 1.00 95.88 167 ASP A CA 1
ATOM 1358 C C . ASP A 1 167 ? 9.802 1.669 13.888 1.00 95.88 167 ASP A C 1
ATOM 1360 O O . ASP A 1 167 ? 9.295 2.759 13.607 1.00 95.88 167 ASP A O 1
ATOM 1364 N N . LEU A 1 168 ? 9.084 0.544 13.926 1.00 94.88 168 LEU A N 1
ATOM 1365 C CA . LEU A 1 168 ? 7.656 0.498 13.612 1.00 94.88 168 LEU A CA 1
ATOM 1366 C C . LEU A 1 168 ? 6.779 1.065 14.740 1.00 94.88 168 LEU A C 1
ATOM 1368 O O . LEU A 1 168 ? 5.687 1.561 14.454 1.00 94.88 168 LEU A O 1
ATOM 1372 N N . LEU A 1 169 ? 7.230 0.986 15.996 1.00 95.38 169 LEU A N 1
ATOM 1373 C CA . LEU A 1 169 ? 6.460 1.357 17.186 1.00 95.38 169 LEU A CA 1
ATOM 1374 C C . LEU A 1 169 ? 6.513 2.859 17.456 1.00 95.38 169 LEU A C 1
ATOM 1376 O O . LEU A 1 169 ? 5.476 3.449 17.747 1.00 95.38 169 LEU A O 1
ATOM 1380 N N . ILE A 1 170 ? 7.697 3.468 17.348 1.00 95.81 170 ILE A N 1
ATOM 1381 C CA . ILE A 1 170 ? 7.876 4.921 17.530 1.00 95.81 170 ILE A CA 1
ATOM 1382 C C . ILE A 1 170 ? 7.981 5.692 16.207 1.00 95.81 170 ILE A C 1
ATOM 1384 O O . ILE A 1 170 ? 8.110 6.914 16.215 1.00 95.81 170 ILE A O 1
ATOM 1388 N N . HIS A 1 171 ? 7.834 4.990 15.081 1.00 96.19 171 HIS A N 1
ATOM 1389 C CA . HIS A 1 171 ? 7.716 5.548 13.733 1.00 96.19 171 HIS A CA 1
ATOM 1390 C C . HIS A 1 171 ? 8.967 6.314 13.285 1.00 96.19 171 HIS A C 1
ATOM 1392 O O . HIS A 1 171 ? 8.922 7.513 13.000 1.00 96.19 171 HIS A O 1
ATOM 1398 N N . GLU A 1 172 ? 10.078 5.593 13.142 1.00 96.94 172 GLU A N 1
ATOM 1399 C CA . GLU A 1 172 ? 11.351 6.117 12.635 1.00 96.94 172 GLU A CA 1
ATOM 1400 C C . GLU A 1 172 ? 11.799 5.398 11.353 1.00 96.94 172 GLU A C 1
ATOM 1402 O O . GLU A 1 172 ? 11.358 4.287 11.056 1.00 96.94 172 GLU A O 1
ATOM 1407 N N . GLY A 1 173 ? 12.679 6.036 10.577 1.00 96.50 173 GLY A N 1
ATOM 1408 C CA . GLY A 1 173 ? 13.264 5.462 9.361 1.00 96.50 173 GLY A CA 1
ATOM 1409 C C . GLY A 1 173 ? 12.236 5.055 8.298 1.00 96.50 173 GLY A C 1
ATOM 1410 O O . GLY A 1 173 ? 11.210 5.715 8.115 1.00 96.50 173 GLY A O 1
ATOM 1411 N N . ALA A 1 174 ? 12.505 3.943 7.607 1.00 96.31 174 ALA A N 1
ATOM 1412 C CA . ALA A 1 174 ? 11.690 3.481 6.481 1.00 96.31 174 ALA A CA 1
ATOM 1413 C C . ALA A 1 174 ? 10.236 3.160 6.879 1.00 96.31 174 ALA A C 1
ATOM 1415 O O . ALA A 1 174 ? 9.325 3.310 6.060 1.00 96.31 174 ALA A O 1
ATOM 1416 N N . ALA A 1 175 ? 10.000 2.760 8.135 1.00 96.06 175 ALA A N 1
ATOM 1417 C CA . ALA A 1 175 ? 8.655 2.557 8.671 1.00 96.06 175 ALA A CA 1
ATOM 1418 C C . ALA A 1 175 ? 7.844 3.868 8.700 1.00 96.06 175 ALA A C 1
ATOM 1420 O O . ALA A 1 175 ? 6.691 3.895 8.263 1.00 96.06 175 ALA A O 1
ATOM 1421 N N . CYS A 1 176 ? 8.462 4.966 9.146 1.00 97.75 176 CYS A N 1
ATOM 1422 C CA . CYS A 1 176 ? 7.857 6.302 9.147 1.00 97.75 176 CYS A CA 1
ATOM 1423 C C . CYS A 1 176 ? 7.587 6.807 7.726 1.00 97.75 176 CYS A C 1
ATOM 1425 O O . CYS A 1 176 ? 6.517 7.343 7.435 1.00 97.75 176 CYS A O 1
ATOM 1427 N N . ASP A 1 177 ? 8.550 6.621 6.824 1.00 98.06 177 ASP A N 1
ATOM 1428 C CA . ASP A 1 177 ? 8.444 7.107 5.448 1.00 98.06 177 ASP A CA 1
ATOM 1429 C C . ASP A 1 177 ? 7.306 6.415 4.690 1.00 98.06 177 ASP A C 1
ATOM 1431 O O . ASP A 1 177 ? 6.567 7.068 3.953 1.00 98.06 177 ASP A O 1
ATOM 1435 N N . ALA A 1 178 ? 7.089 5.118 4.929 1.00 98.19 178 ALA A N 1
ATOM 1436 C CA . ALA A 1 178 ? 5.947 4.404 4.366 1.00 98.19 178 ALA A CA 1
ATOM 1437 C C . ALA A 1 178 ? 4.601 4.909 4.909 1.00 98.19 178 ALA A C 1
ATOM 1439 O O . ALA A 1 178 ? 3.647 5.047 4.144 1.00 98.19 178 ALA A O 1
ATOM 1440 N N . GLN A 1 179 ? 4.522 5.237 6.201 1.00 98.50 179 GLN A N 1
ATOM 1441 C CA . GLN A 1 179 ? 3.322 5.831 6.797 1.00 98.50 179 GLN A CA 1
ATOM 1442 C C . GLN A 1 179 ? 3.029 7.232 6.240 1.00 98.50 179 GLN A C 1
ATOM 1444 O O . GLN A 1 179 ? 1.879 7.544 5.935 1.00 98.50 179 GLN A O 1
ATOM 1449 N N . LYS A 1 180 ? 4.058 8.068 6.047 1.00 98.56 180 LYS A N 1
ATOM 1450 C CA . LYS A 1 180 ? 3.922 9.391 5.412 1.00 98.56 180 LYS A CA 1
ATOM 1451 C C . LYS A 1 180 ? 3.496 9.281 3.952 1.00 98.56 180 LYS A C 1
ATOM 1453 O O . LYS A 1 180 ? 2.629 10.032 3.516 1.00 98.56 180 LYS A O 1
ATOM 1458 N N . HIS A 1 181 ? 4.069 8.333 3.213 1.00 98.19 181 HIS A N 1
ATOM 1459 C CA . HIS A 1 181 ? 3.651 8.049 1.845 1.00 98.19 181 HIS A CA 1
ATOM 1460 C C . HIS A 1 181 ? 2.173 7.632 1.794 1.00 98.19 181 HIS A C 1
ATOM 1462 O O . HIS A 1 181 ? 1.406 8.192 1.017 1.00 98.19 181 HIS A O 1
ATOM 1468 N N . ALA A 1 182 ? 1.740 6.729 2.679 1.00 98.50 182 ALA A N 1
ATOM 1469 C CA . ALA A 1 182 ? 0.334 6.343 2.773 1.00 98.50 182 ALA A CA 1
ATOM 1470 C C . ALA A 1 182 ? -0.576 7.535 3.121 1.00 98.50 182 ALA A C 1
ATOM 1472 O O . ALA A 1 182 ? -1.631 7.689 2.513 1.00 98.50 182 ALA A O 1
ATOM 1473 N N . ALA A 1 183 ? -0.153 8.421 4.026 1.00 98.69 183 ALA A N 1
ATOM 1474 C CA . ALA A 1 183 ? -0.904 9.628 4.369 1.00 98.69 183 ALA A CA 1
ATOM 1475 C C . ALA A 1 183 ? -1.130 10.545 3.150 1.00 98.69 183 ALA A C 1
ATOM 1477 O O . ALA A 1 183 ? -2.239 11.036 2.955 1.00 98.69 183 ALA A O 1
ATOM 1478 N N . GLN A 1 184 ? -0.125 10.700 2.282 1.00 98.25 184 GLN A N 1
ATOM 1479 C CA . GLN A 1 184 ? -0.265 11.440 1.021 1.00 98.25 184 GLN A CA 1
ATOM 1480 C C . GLN A 1 184 ? -1.242 10.759 0.055 1.00 98.25 184 GLN A C 1
ATOM 1482 O O . GLN A 1 184 ? -2.090 11.431 -0.525 1.00 98.25 184 GLN A O 1
ATOM 1487 N N . VAL A 1 185 ? -1.155 9.433 -0.093 1.00 97.94 185 VAL A N 1
ATOM 1488 C CA . VAL A 1 185 ? -2.030 8.654 -0.989 1.00 97.94 185 VAL A CA 1
ATOM 1489 C C . VAL A 1 185 ? -3.495 8.726 -0.552 1.00 97.94 185 VAL A C 1
ATOM 1491 O O . VAL A 1 185 ? -4.378 8.915 -1.383 1.00 97.94 185 VAL A O 1
ATOM 1494 N N . PHE A 1 186 ? -3.761 8.598 0.749 1.00 98.31 186 PHE A N 1
ATOM 1495 C CA . PHE A 1 186 ? -5.116 8.614 1.309 1.00 98.31 186 PHE A CA 1
ATOM 1496 C C . PHE A 1 186 ? -5.619 10.016 1.682 1.00 98.31 186 PHE A C 1
ATOM 1498 O O . PHE A 1 186 ? -6.721 10.135 2.213 1.00 98.31 186 PHE A O 1
ATOM 1505 N N . ASN A 1 187 ? -4.838 11.066 1.399 1.00 98.50 187 ASN A N 1
ATOM 1506 C CA . ASN A 1 187 ? -5.149 12.454 1.741 1.00 98.50 187 ASN A CA 1
ATOM 1507 C C . ASN A 1 187 ? -5.517 12.642 3.230 1.00 98.50 187 ASN A C 1
ATOM 1509 O O . ASN A 1 187 ? -6.555 13.208 3.571 1.00 98.50 187 ASN A O 1
ATOM 1513 N N . ALA A 1 188 ? -4.664 12.127 4.117 1.00 98.56 188 ALA A N 1
ATOM 1514 C CA . ALA A 1 188 ? -4.805 12.218 5.567 1.00 98.56 188 ALA A CA 1
ATOM 1515 C C . ALA A 1 188 ? -3.603 12.942 6.192 1.00 98.56 188 ALA A C 1
ATOM 1517 O O . ALA A 1 188 ? -2.496 12.881 5.662 1.00 98.56 188 ALA A O 1
ATOM 1518 N N . ASP A 1 189 ? -3.786 13.557 7.365 1.00 98.38 189 ASP A N 1
ATOM 1519 C CA . ASP A 1 189 ? -2.679 14.204 8.090 1.00 98.38 189 ASP A CA 1
ATOM 1520 C C . ASP A 1 189 ? -1.619 13.191 8.551 1.00 98.38 189 ASP A C 1
ATOM 1522 O O . ASP A 1 189 ? -0.414 13.444 8.499 1.00 98.38 189 ASP A O 1
ATOM 1526 N N . LYS A 1 190 ? -2.073 12.026 9.030 1.00 98.06 190 LYS A N 1
ATOM 1527 C CA . LYS A 1 190 ? -1.234 10.905 9.471 1.00 98.06 190 LYS A CA 1
ATOM 1528 C C . LYS A 1 190 ? -1.901 9.579 9.138 1.00 98.06 190 LYS A C 1
ATOM 1530 O O . LYS A 1 190 ? -3.121 9.461 9.174 1.00 98.06 190 LYS A O 1
ATOM 1535 N N . THR A 1 191 ? -1.084 8.562 8.883 1.00 98.50 191 THR A N 1
ATOM 1536 C CA . THR A 1 191 ? -1.525 7.172 8.727 1.00 98.50 191 THR A CA 1
ATOM 1537 C C . THR A 1 191 ? -0.738 6.279 9.677 1.00 98.50 191 THR A C 1
ATOM 1539 O O . THR A 1 191 ? 0.485 6.347 9.711 1.00 98.50 191 THR A O 1
ATOM 1542 N N . TYR A 1 192 ? -1.434 5.421 10.424 1.00 98.25 192 TYR A N 1
ATOM 1543 C CA . TYR A 1 192 ? -0.831 4.442 11.329 1.00 98.25 192 TYR A CA 1
ATOM 1544 C C . TYR A 1 192 ? -1.063 3.033 10.788 1.00 98.25 192 TYR A C 1
ATOM 1546 O O . TYR A 1 192 ? -2.196 2.649 10.499 1.00 98.25 192 TYR A O 1
ATOM 1554 N N . PHE A 1 193 ? 0.003 2.244 10.662 1.00 98.38 193 PHE A N 1
ATOM 1555 C CA . PHE A 1 193 ? -0.108 0.855 10.216 1.00 98.38 193 PHE A CA 1
ATOM 1556 C C . PHE A 1 193 ? -0.454 -0.061 11.390 1.00 98.38 193 PHE A C 1
ATOM 1558 O O . PHE A 1 193 ? 0.282 -0.139 12.370 1.00 98.38 193 PHE A O 1
ATOM 1565 N N . VAL A 1 194 ? -1.575 -0.777 11.280 1.00 98.00 194 VAL A N 1
ATOM 1566 C CA . VAL A 1 194 ? -2.056 -1.712 12.305 1.00 98.00 194 VAL A CA 1
ATOM 1567 C C . VAL A 1 194 ? -2.007 -3.135 11.763 1.00 98.00 194 VAL A C 1
ATOM 1569 O O . VAL A 1 194 ? -2.773 -3.500 10.876 1.00 98.00 194 VAL A O 1
ATOM 1572 N N . LEU A 1 195 ? -1.139 -3.964 12.344 1.00 97.38 195 LEU A N 1
ATOM 1573 C CA . LEU A 1 195 ? -0.850 -5.319 11.851 1.00 97.38 195 LEU A CA 1
ATOM 1574 C C . LEU A 1 195 ? -1.832 -6.399 12.344 1.00 97.38 195 LEU A C 1
ATOM 1576 O O . LEU A 1 195 ? -1.674 -7.570 12.023 1.00 97.38 195 LEU A O 1
ATOM 1580 N N . ASN A 1 196 ? -2.856 -6.022 13.120 1.00 97.44 196 ASN A N 1
ATOM 1581 C CA . ASN A 1 196 ? -3.834 -6.953 13.703 1.00 97.44 196 ASN A CA 1
ATOM 1582 C C . ASN A 1 196 ? -5.287 -6.621 13.299 1.00 97.44 196 ASN A C 1
ATOM 1584 O O . ASN A 1 196 ? -6.225 -6.729 14.100 1.00 97.44 196 ASN A O 1
ATOM 1588 N N . GLY A 1 197 ? -5.445 -6.143 12.060 1.00 97.00 197 GLY A N 1
ATOM 1589 C CA . GLY A 1 197 ? -6.716 -5.809 11.414 1.00 97.00 197 GLY A CA 1
ATOM 1590 C C . GLY A 1 197 ? -7.460 -4.602 12.002 1.00 97.00 197 GLY A C 1
ATOM 1591 O O . GLY A 1 197 ? -7.161 -4.105 13.092 1.00 97.00 197 GLY A O 1
ATOM 1592 N N . THR A 1 198 ? -8.516 -4.162 11.307 1.00 98.12 198 THR A N 1
ATOM 1593 C CA . THR A 1 198 ? -9.345 -3.006 11.712 1.00 98.12 198 THR A CA 1
ATOM 1594 C C . THR A 1 198 ? -10.010 -3.206 13.074 1.00 98.12 198 THR A C 1
ATOM 1596 O O . THR A 1 198 ? -10.268 -2.251 13.798 1.00 98.12 198 THR A O 1
ATOM 1599 N N . SER A 1 199 ? -10.218 -4.459 13.494 1.00 97.94 199 SER A N 1
ATOM 1600 C CA . SER A 1 199 ? -10.699 -4.761 14.845 1.00 97.94 199 SER A CA 1
ATOM 1601 C C . SER A 1 199 ? -9.779 -4.214 15.935 1.00 97.94 199 SER A C 1
ATOM 1603 O O . SER A 1 199 ? -10.283 -3.800 16.978 1.00 97.94 199 SER A O 1
ATOM 1605 N N . SER A 1 200 ? -8.461 -4.245 15.734 1.00 98.31 200 SER A N 1
ATOM 1606 C CA . SER A 1 200 ? -7.491 -3.662 16.666 1.00 98.31 200 SER A CA 1
ATOM 1607 C C . SER A 1 200 ? -7.357 -2.159 16.443 1.00 98.31 200 SER A C 1
ATOM 1609 O O . SER A 1 200 ? -7.322 -1.421 17.420 1.00 98.31 200 SER A O 1
ATOM 1611 N N . ALA A 1 201 ? -7.399 -1.699 15.186 1.00 98.38 201 ALA A N 1
ATOM 1612 C CA . ALA A 1 201 ? -7.348 -0.273 14.853 1.00 98.38 201 ALA A CA 1
ATOM 1613 C C . ALA A 1 201 ? -8.484 0.521 15.521 1.00 98.38 201 ALA A C 1
ATOM 1615 O O . ALA A 1 201 ? -8.228 1.541 16.151 1.00 98.38 201 ALA A O 1
ATOM 1616 N N . ASN A 1 202 ? -9.714 -0.005 15.487 1.00 98.38 202 ASN A N 1
ATOM 1617 C CA . ASN A 1 202 ? -10.861 0.595 16.171 1.00 98.38 202 ASN A CA 1
ATOM 1618 C C . ASN A 1 202 ? -10.617 0.720 17.679 1.00 98.38 202 ASN A C 1
ATOM 1620 O O . ASN A 1 202 ? -10.910 1.752 18.264 1.00 98.38 202 ASN A O 1
ATOM 1624 N N . LYS A 1 203 ? -10.038 -0.302 18.322 1.00 98.31 203 LYS A N 1
ATOM 1625 C CA . LYS A 1 203 ? -9.731 -0.237 19.759 1.00 98.31 203 LYS A CA 1
ATOM 1626 C C . LYS A 1 203 ? -8.663 0.808 20.056 1.00 98.31 203 LYS A C 1
ATOM 1628 O O . LYS A 1 203 ? -8.823 1.531 21.028 1.00 98.31 203 LYS A O 1
ATOM 1633 N N . VAL A 1 204 ? -7.618 0.897 19.230 1.00 98.00 204 VAL A N 1
ATOM 1634 C CA . VAL A 1 204 ? -6.577 1.927 19.366 1.00 98.00 204 VAL A CA 1
ATOM 1635 C C . VAL A 1 204 ? -7.197 3.319 19.261 1.00 98.00 204 VAL A C 1
ATOM 1637 O O . VAL A 1 204 ? -7.008 4.123 20.164 1.00 98.00 204 VAL A O 1
ATOM 1640 N N . ALA A 1 205 ? -7.990 3.578 18.218 1.00 98.00 205 ALA A N 1
ATOM 1641 C CA . ALA A 1 205 ? -8.626 4.878 18.014 1.00 98.00 205 ALA A CA 1
ATOM 1642 C C . ALA A 1 205 ? -9.584 5.242 19.160 1.00 98.00 205 ALA A C 1
ATOM 1644 O O . ALA A 1 205 ? -9.502 6.334 19.711 1.00 98.00 205 ALA A O 1
ATOM 1645 N N . LEU A 1 206 ? -10.455 4.311 19.557 1.00 98.31 206 LEU A N 1
ATOM 1646 C CA . LEU A 1 206 ? -11.473 4.550 20.581 1.00 98.31 206 LEU A CA 1
ATOM 1647 C C . LEU A 1 206 ? -10.860 4.736 21.976 1.00 98.31 206 LEU A C 1
ATOM 1649 O O . LEU A 1 206 ? -11.221 5.683 22.662 1.00 98.31 206 LEU A O 1
ATOM 1653 N N . ASN A 1 207 ? -9.901 3.896 22.383 1.00 97.75 207 ASN A N 1
ATOM 1654 C CA . ASN A 1 207 ? -9.245 4.034 23.693 1.00 97.75 207 ASN A CA 1
ATOM 1655 C C . ASN A 1 207 ? -8.276 5.228 23.755 1.00 97.75 207 ASN A C 1
ATOM 1657 O O . ASN A 1 207 ? -7.865 5.612 24.845 1.00 97.75 207 ASN A O 1
ATOM 1661 N N . ALA A 1 208 ? -7.888 5.808 22.615 1.00 97.69 208 ALA A N 1
ATOM 1662 C CA . ALA A 1 208 ? -7.080 7.024 22.594 1.00 97.69 208 ALA A CA 1
ATOM 1663 C C . ALA A 1 208 ? -7.903 8.290 22.884 1.00 97.69 208 ALA A C 1
ATOM 1665 O O . ALA A 1 208 ? -7.335 9.271 23.360 1.00 97.69 208 ALA A O 1
ATOM 1666 N N . ILE A 1 209 ? -9.207 8.284 22.578 1.00 97.00 209 ILE A N 1
ATOM 1667 C CA . ILE A 1 209 ? -10.057 9.486 22.641 1.00 97.00 209 ILE A CA 1
ATOM 1668 C C . ILE A 1 209 ? -11.161 9.418 23.699 1.00 97.00 209 ILE A C 1
ATOM 1670 O O . ILE A 1 209 ? -11.613 10.469 24.139 1.00 97.00 209 ILE A O 1
ATOM 1674 N N . LEU A 1 210 ? -11.613 8.221 24.086 1.00 97.56 210 LEU A N 1
ATOM 1675 C CA . LEU A 1 210 ? -12.709 8.036 25.039 1.00 97.56 210 LEU A CA 1
ATOM 1676 C C . LEU A 1 210 ? -12.178 7.761 26.445 1.00 97.56 210 LEU A C 1
ATOM 1678 O O . LEU A 1 210 ? -11.311 6.906 26.634 1.00 97.56 210 LEU A O 1
ATOM 1682 N N . ALA A 1 211 ? -12.771 8.424 27.432 1.00 96.00 211 ALA A N 1
ATOM 1683 C CA . ALA A 1 211 ? -12.623 8.123 28.847 1.00 96.00 211 ALA A CA 1
ATOM 1684 C C . ALA A 1 211 ? -13.885 7.437 29.415 1.00 96.00 211 ALA A C 1
ATOM 1686 O O . ALA A 1 211 ? -14.977 7.551 28.845 1.00 96.00 211 ALA A O 1
ATOM 1687 N N . PRO A 1 212 ? -13.774 6.750 30.569 1.00 96.44 212 PRO A N 1
ATOM 1688 C CA . PRO A 1 212 ? -14.933 6.167 31.234 1.00 96.44 212 PRO A CA 1
ATOM 1689 C C . PRO A 1 212 ? -16.015 7.210 31.529 1.00 96.44 212 PRO A C 1
ATOM 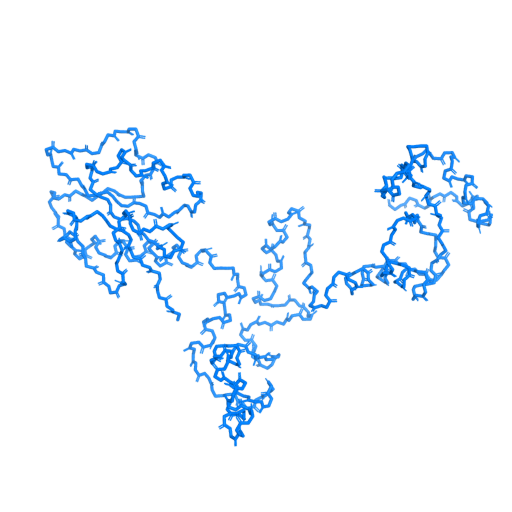1691 O O . PRO A 1 212 ? -15.749 8.232 32.161 1.00 96.44 212 PRO A O 1
ATOM 1694 N N . GLY A 1 213 ? -17.246 6.925 31.102 1.00 93.38 213 GLY A N 1
ATOM 1695 C CA . GLY A 1 213 ? -18.397 7.816 31.259 1.00 93.38 213 GLY A CA 1
ATOM 1696 C C . GLY A 1 213 ? -18.584 8.847 30.142 1.00 93.38 213 GLY A C 1
ATOM 1697 O O . GLY A 1 213 ? -19.636 9.487 30.118 1.00 93.38 213 GLY A O 1
ATOM 1698 N N . ASP A 1 214 ? -17.643 8.986 29.200 1.00 95.75 214 ASP A N 1
ATOM 1699 C CA . ASP A 1 214 ? -17.839 9.854 28.034 1.00 95.75 214 ASP A CA 1
ATOM 1700 C C . ASP A 1 214 ? -19.040 9.396 27.204 1.00 95.75 214 ASP A C 1
ATOM 1702 O O . ASP A 1 214 ? -19.317 8.201 27.074 1.00 95.75 214 ASP A O 1
ATOM 1706 N N . LEU A 1 215 ? -19.750 10.355 26.610 1.00 96.56 215 LEU A N 1
ATOM 1707 C CA . LEU A 1 215 ? -20.824 10.067 25.667 1.00 96.56 215 LEU A CA 1
ATOM 1708 C C . LEU A 1 215 ? -20.243 9.820 24.276 1.00 96.56 215 LEU A C 1
ATOM 1710 O O . LEU A 1 215 ? -19.424 10.599 23.791 1.00 96.56 215 LEU A O 1
ATOM 1714 N N . VAL A 1 216 ? -20.711 8.768 23.607 1.00 97.12 216 VAL A N 1
ATOM 1715 C CA . VAL A 1 216 ? -20.321 8.450 22.229 1.00 97.12 216 VAL A CA 1
ATOM 1716 C C . VAL A 1 216 ? -21.561 8.267 21.358 1.00 97.12 216 VAL A C 1
ATOM 1718 O O . VAL A 1 216 ? -22.416 7.432 21.652 1.00 97.12 216 VAL A O 1
ATOM 1721 N N . LEU A 1 217 ? -21.664 9.039 20.271 1.00 97.56 217 LEU A N 1
ATOM 1722 C CA . LEU A 1 217 ? -22.676 8.797 19.239 1.00 97.56 217 LEU A CA 1
ATOM 1723 C C . LEU A 1 217 ? -22.366 7.466 18.557 1.00 97.56 217 LEU A C 1
ATOM 1725 O O . LEU A 1 217 ? -21.277 7.272 18.015 1.00 97.56 217 LEU A O 1
ATOM 1729 N N . PHE A 1 218 ? -23.312 6.536 18.618 1.00 98.06 218 PHE A N 1
ATOM 1730 C CA . PHE A 1 218 ? -23.055 5.137 18.326 1.00 98.06 218 PHE A CA 1
ATOM 1731 C C . PHE A 1 218 ? -24.044 4.611 17.288 1.00 98.06 218 PHE A C 1
ATOM 1733 O O . PHE A 1 218 ? -25.186 4.274 17.595 1.00 98.06 218 PHE A O 1
ATOM 1740 N N . ASP A 1 219 ? -23.599 4.507 16.039 1.00 98.31 219 ASP A N 1
ATOM 1741 C CA . ASP A 1 219 ? -24.381 3.867 14.981 1.00 98.31 219 ASP A CA 1
ATOM 1742 C C . ASP A 1 219 ? -24.691 2.408 15.357 1.00 98.31 219 ASP A C 1
ATOM 1744 O O . ASP A 1 219 ? -23.792 1.609 15.642 1.00 98.31 219 ASP A O 1
ATOM 1748 N N . ARG A 1 220 ? -25.978 2.042 15.357 1.00 97.38 220 ARG A N 1
ATOM 1749 C CA . ARG A 1 220 ? -26.439 0.710 15.765 1.00 97.38 220 ARG A CA 1
ATOM 1750 C C . ARG A 1 220 ? -25.939 -0.420 14.856 1.00 97.38 220 ARG A C 1
ATOM 1752 O O . ARG A 1 220 ? -25.957 -1.576 15.276 1.00 97.38 220 ARG A O 1
ATOM 1759 N N . ASN A 1 221 ? -25.458 -0.110 13.651 1.00 97.88 221 ASN A N 1
ATOM 1760 C CA . ASN A 1 221 ? -24.824 -1.066 12.737 1.00 97.88 221 ASN A CA 1
ATOM 1761 C C . ASN A 1 221 ? -23.338 -1.317 13.018 1.00 97.88 221 ASN A C 1
ATOM 1763 O O . ASN A 1 221 ? -22.700 -2.089 12.297 1.00 97.88 221 ASN A O 1
ATOM 1767 N N . ASN A 1 222 ? -22.761 -0.660 14.022 1.00 98.25 222 ASN A N 1
ATOM 1768 C CA . ASN A 1 222 ? -21.344 -0.776 14.322 1.00 98.25 222 ASN A CA 1
ATOM 1769 C C . ASN A 1 222 ? -20.880 -2.231 14.479 1.00 98.25 222 ASN A C 1
ATOM 1771 O O . ASN A 1 222 ? -21.514 -3.072 15.116 1.00 98.25 222 ASN A O 1
ATOM 1775 N N . HIS A 1 223 ? -19.705 -2.526 13.923 1.00 98.44 223 HIS A N 1
ATOM 1776 C CA . HIS A 1 223 ? -19.088 -3.838 14.068 1.00 98.44 223 HIS A CA 1
ATOM 1777 C C . HIS A 1 223 ? -18.749 -4.119 15.544 1.00 98.44 223 HIS A C 1
ATOM 1779 O O . HIS A 1 223 ? -18.376 -3.212 16.293 1.00 98.44 223 HIS A O 1
ATOM 1785 N N . LYS A 1 224 ? -18.775 -5.397 15.957 1.00 98.19 224 LYS A N 1
ATOM 1786 C CA . LYS A 1 224 ? -18.496 -5.843 17.343 1.00 98.19 224 LYS A CA 1
ATOM 1787 C C . LYS A 1 224 ? -17.220 -5.253 17.960 1.00 98.19 224 LYS A C 1
ATOM 1789 O O . LYS A 1 224 ? -17.136 -5.079 19.171 1.00 98.19 224 LYS A O 1
ATOM 1794 N N . SER A 1 225 ? -16.222 -4.914 17.139 1.00 98.38 225 SER A N 1
ATOM 1795 C CA . SER A 1 225 ? -14.987 -4.270 17.602 1.00 98.38 225 SER A CA 1
ATOM 1796 C C . SER A 1 225 ? -15.214 -2.904 18.246 1.00 98.38 225 SER A C 1
ATOM 1798 O O . SER A 1 225 ? -14.487 -2.583 19.179 1.00 98.38 225 SER A O 1
ATOM 1800 N N . ASN A 1 226 ? -16.195 -2.128 17.778 1.00 98.50 226 ASN A N 1
ATOM 1801 C CA . ASN A 1 226 ? -16.503 -0.805 18.327 1.00 98.50 226 ASN A CA 1
ATOM 1802 C C . ASN A 1 226 ? -17.229 -0.939 19.660 1.00 98.50 226 ASN A C 1
ATOM 1804 O O . ASN A 1 226 ? -16.910 -0.220 20.597 1.00 98.50 226 ASN A O 1
ATOM 1808 N N . HIS A 1 227 ? -18.118 -1.932 19.785 1.00 98.25 227 HIS A N 1
ATOM 1809 C CA . HIS A 1 227 ? -18.724 -2.276 21.071 1.00 98.25 227 HIS A CA 1
ATOM 1810 C C . HIS A 1 227 ? -17.651 -2.656 22.097 1.00 98.25 227 HIS A C 1
ATOM 1812 O O . HIS A 1 227 ? -17.658 -2.157 23.218 1.00 98.25 227 HIS A O 1
ATOM 1818 N N . HIS A 1 228 ? -16.691 -3.501 21.704 1.00 98.31 228 HIS A N 1
ATOM 1819 C CA . HIS A 1 228 ? -15.592 -3.882 22.591 1.00 98.31 228 HIS A CA 1
ATOM 1820 C C . HIS A 1 228 ? -14.685 -2.691 22.930 1.00 98.31 228 HIS A C 1
ATOM 1822 O O . HIS A 1 228 ? -14.330 -2.525 24.089 1.00 98.31 228 HIS A O 1
ATOM 1828 N N . GLY A 1 229 ? -14.300 -1.881 21.941 1.00 98.25 229 GLY A N 1
ATOM 1829 C CA . GLY A 1 229 ? -13.376 -0.763 22.133 1.00 98.25 229 GLY A CA 1
ATOM 1830 C C . GLY A 1 229 ? -13.985 0.394 22.924 1.00 98.25 229 GLY A C 1
ATOM 1831 O O . GLY A 1 229 ? -13.446 0.774 23.955 1.00 98.25 229 GLY A O 1
ATOM 1832 N N . ALA A 1 230 ? -15.117 0.932 22.469 1.00 98.31 230 ALA A N 1
ATOM 1833 C CA . ALA A 1 230 ? -15.730 2.110 23.078 1.00 98.31 230 ALA A CA 1
ATOM 1834 C C . ALA A 1 230 ? -16.456 1.780 24.384 1.00 98.31 230 ALA A C 1
ATOM 1836 O O . ALA A 1 230 ? -16.266 2.455 25.389 1.00 98.31 230 ALA A O 1
ATOM 1837 N N . LEU A 1 231 ? -17.305 0.749 24.377 1.00 97.88 231 LEU A N 1
ATOM 1838 C CA . LEU A 1 231 ? -18.265 0.551 25.466 1.00 97.88 231 LEU A CA 1
ATOM 1839 C C . LEU A 1 231 ? -17.681 -0.319 26.577 1.00 97.88 231 LEU A C 1
ATOM 1841 O O . LEU A 1 231 ? -17.803 0.008 27.750 1.00 97.88 231 LEU A O 1
ATOM 1845 N N . VAL A 1 232 ? -17.031 -1.428 26.212 1.00 97.81 232 VAL A N 1
ATOM 1846 C CA . VAL A 1 232 ? -16.502 -2.385 27.198 1.00 97.81 232 VAL A CA 1
ATOM 1847 C C . VAL A 1 232 ? -15.132 -1.962 27.728 1.00 97.81 232 VAL A C 1
ATOM 1849 O O . VAL A 1 232 ? -14.913 -2.018 28.932 1.00 97.81 232 VAL A O 1
ATOM 1852 N N . GLN A 1 233 ? -14.202 -1.578 26.849 1.00 98.12 233 GLN A N 1
ATOM 1853 C CA . GLN A 1 233 ? -12.834 -1.223 27.247 1.00 98.12 233 GLN A CA 1
ATOM 1854 C C . GLN A 1 233 ? -12.740 0.213 27.756 1.00 98.12 233 GLN A C 1
ATOM 1856 O O . GLN A 1 233 ? -12.326 0.415 28.894 1.00 98.12 233 GLN A O 1
ATOM 1861 N N . ALA A 1 234 ? -13.151 1.192 26.945 1.00 97.94 234 ALA A N 1
ATOM 1862 C CA . ALA A 1 234 ? -13.073 2.596 27.342 1.00 97.94 234 ALA A CA 1
ATOM 1863 C C . ALA A 1 234 ? -14.164 3.000 28.352 1.00 97.94 234 ALA A C 1
ATOM 1865 O O . ALA A 1 234 ? -14.004 3.995 29.049 1.00 97.94 234 ALA A O 1
ATOM 1866 N N . GLY A 1 235 ? -15.251 2.227 28.477 1.00 97.50 235 GLY A N 1
ATOM 1867 C CA . GLY A 1 235 ? -16.334 2.517 29.422 1.00 97.50 235 GLY A CA 1
ATOM 1868 C C . GLY A 1 235 ? -17.212 3.699 29.006 1.00 97.50 235 GLY A C 1
ATOM 1869 O O . GLY A 1 235 ? -17.803 4.350 29.868 1.00 97.50 235 GLY A O 1
ATOM 1870 N N . ALA A 1 236 ? -17.271 4.008 27.709 1.00 97.44 236 ALA A N 1
ATOM 1871 C CA . ALA A 1 236 ? -18.112 5.074 27.183 1.00 97.44 236 ALA A CA 1
ATOM 1872 C C . ALA A 1 236 ? -19.598 4.683 27.202 1.00 97.44 236 ALA A C 1
ATOM 1874 O O . ALA A 1 236 ? -19.967 3.514 27.046 1.00 97.44 236 ALA A O 1
ATOM 1875 N N . THR A 1 237 ? -20.458 5.686 27.346 1.00 97.06 237 THR A N 1
ATOM 1876 C CA . THR A 1 237 ? -21.913 5.538 27.332 1.00 97.06 237 THR A CA 1
ATOM 1877 C C . THR A 1 237 ? -22.443 5.819 25.921 1.00 97.06 237 THR A C 1
ATOM 1879 O O . THR A 1 237 ? -22.269 6.928 25.409 1.00 97.06 237 THR A O 1
ATOM 1882 N N . PRO A 1 238 ? -23.077 4.837 25.256 1.00 97.44 238 PRO A N 1
ATOM 1883 C CA . PRO A 1 238 ? -23.529 4.999 23.881 1.00 97.44 238 PRO A CA 1
ATOM 1884 C C . PRO A 1 238 ? -24.835 5.790 23.800 1.00 97.44 238 PRO A C 1
ATOM 1886 O O . PRO A 1 238 ? -25.798 5.488 24.504 1.00 97.44 238 PRO A O 1
ATOM 1889 N N . ILE A 1 239 ? -24.897 6.712 22.846 1.00 97.56 239 ILE A N 1
ATOM 1890 C CA . ILE A 1 239 ? -26.140 7.281 22.325 1.00 97.56 239 ILE A CA 1
ATOM 1891 C C . ILE A 1 239 ? -26.417 6.585 20.993 1.00 97.56 239 ILE A C 1
ATOM 1893 O O . ILE A 1 239 ? -25.749 6.862 19.996 1.00 97.56 239 ILE A O 1
ATOM 1897 N N . TYR A 1 240 ? -27.333 5.615 20.990 1.00 97.88 240 TYR A N 1
ATOM 1898 C CA . TYR A 1 240 ? -27.578 4.80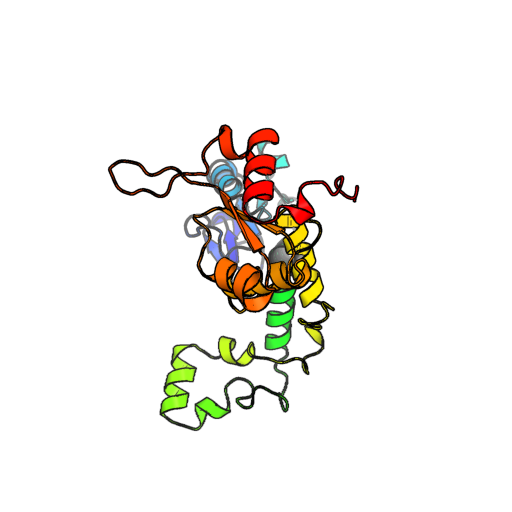0 19.802 1.00 97.88 240 TYR A CA 1
ATOM 1899 C C . TYR A 1 240 ? -28.353 5.568 18.734 1.00 97.88 240 TYR A C 1
ATOM 1901 O O . TYR A 1 240 ? -29.395 6.143 19.026 1.00 97.88 240 TYR A O 1
ATOM 1909 N N . LEU A 1 241 ? -27.867 5.505 17.494 1.00 97.94 241 LEU A N 1
ATOM 1910 C CA . LEU A 1 241 ? -28.572 6.010 16.318 1.00 97.94 241 LEU A CA 1
ATOM 1911 C C . LEU A 1 241 ? -29.225 4.836 15.591 1.00 97.94 241 LEU A C 1
ATOM 1913 O O . LEU A 1 241 ? -28.547 3.856 15.260 1.00 97.94 241 LEU A O 1
ATOM 1917 N N . GLU A 1 242 ? -30.537 4.913 15.389 1.00 96.50 242 GLU A N 1
ATOM 1918 C CA . GLU A 1 242 ? -31.304 3.881 14.697 1.00 96.50 242 GLU A CA 1
ATOM 1919 C C . GLU A 1 242 ? -31.005 3.841 13.199 1.00 96.50 242 GLU A C 1
ATOM 1921 O O . GLU A 1 242 ? -30.531 4.805 12.594 1.00 96.50 242 GLU A O 1
ATOM 1926 N N . THR A 1 243 ? -31.196 2.659 12.615 1.00 97.56 243 THR A N 1
ATOM 1927 C CA . THR A 1 243 ? -30.777 2.375 11.247 1.00 97.56 243 THR A CA 1
ATOM 1928 C C . THR A 1 243 ? -31.870 1.666 10.479 1.00 97.56 243 THR A C 1
ATOM 1930 O O . THR A 1 243 ? -32.549 0.767 10.988 1.00 97.56 243 THR A O 1
ATOM 1933 N N . ALA A 1 244 ? -31.991 2.027 9.208 1.00 96.94 244 ALA A N 1
ATOM 1934 C CA . ALA A 1 244 ? -32.989 1.454 8.335 1.00 96.94 244 ALA A CA 1
ATOM 1935 C C . ALA A 1 244 ? -32.758 -0.053 8.122 1.00 96.94 244 ALA A C 1
ATOM 1937 O O . ALA A 1 244 ? -31.631 -0.564 8.009 1.00 96.94 244 ALA A O 1
ATOM 1938 N N . ARG A 1 245 ? -33.873 -0.774 8.002 1.00 97.50 245 ARG A N 1
ATOM 1939 C CA . ARG A 1 245 ? -33.934 -2.162 7.541 1.00 97.50 245 ARG A CA 1
ATOM 1940 C C . ARG A 1 245 ? -35.021 -2.277 6.487 1.00 97.50 245 ARG A C 1
ATOM 1942 O O . ARG A 1 245 ? -36.142 -1.824 6.693 1.00 97.50 245 ARG A O 1
ATOM 1949 N N . ASN A 1 246 ? -34.689 -2.879 5.350 1.00 96.38 246 ASN A N 1
ATOM 1950 C CA . ASN A 1 246 ? -35.681 -3.167 4.316 1.00 96.38 246 ASN A CA 1
ATOM 1951 C C . ASN A 1 246 ? -36.347 -4.542 4.568 1.00 96.38 246 ASN A C 1
ATOM 1953 O O . ASN A 1 246 ? -35.866 -5.310 5.407 1.00 96.38 246 ASN A O 1
ATOM 1957 N N . PRO A 1 247 ? -37.411 -4.908 3.827 1.00 98.25 247 PRO A N 1
ATOM 1958 C CA . PRO A 1 247 ? -38.074 -6.209 3.981 1.00 98.25 247 PRO A CA 1
ATOM 1959 C C . PRO A 1 247 ? -37.184 -7.438 3.724 1.00 98.25 247 PRO A C 1
ATOM 1961 O O . PRO A 1 247 ? -37.558 -8.547 4.092 1.00 98.25 247 PRO A O 1
ATOM 1964 N N . PHE A 1 248 ? -36.009 -7.257 3.113 1.00 97.50 248 PHE A N 1
ATOM 1965 C CA . PHE A 1 248 ? -35.014 -8.311 2.892 1.00 97.50 248 PHE A CA 1
ATOM 1966 C C . PHE A 1 248 ? -34.006 -8.439 4.045 1.00 97.50 248 PHE A C 1
ATOM 1968 O O . PHE A 1 248 ? -33.127 -9.295 4.001 1.00 97.50 248 PHE A O 1
ATOM 1975 N N . GLY A 1 249 ? -34.102 -7.586 5.069 1.00 96.94 249 GLY A N 1
ATOM 1976 C CA . GLY A 1 249 ? -33.166 -7.555 6.191 1.00 96.94 249 GLY A CA 1
ATOM 1977 C C . GLY A 1 249 ? -31.826 -6.891 5.868 1.00 96.94 249 GLY A C 1
ATOM 1978 O O . GLY A 1 249 ? -30.875 -7.051 6.633 1.00 96.94 249 GLY A O 1
ATOM 1979 N N . PHE A 1 250 ? -31.720 -6.148 4.760 1.00 98.06 250 PHE A N 1
ATOM 1980 C CA . PHE A 1 250 ? -30.484 -5.439 4.435 1.00 98.06 250 PHE A CA 1
ATOM 1981 C C . PHE A 1 250 ? -30.194 -4.331 5.433 1.00 98.06 250 PHE A C 1
ATOM 1983 O O . PHE A 1 250 ? -31.091 -3.623 5.897 1.00 98.06 250 PHE A O 1
ATOM 1990 N N . ILE A 1 251 ? -28.903 -4.190 5.716 1.00 98.00 251 ILE A N 1
ATOM 1991 C CA . ILE A 1 251 ? -28.364 -3.200 6.630 1.00 98.00 251 ILE A CA 1
ATOM 1992 C C . ILE A 1 251 ? -28.330 -1.849 5.909 1.00 98.00 251 ILE A C 1
ATOM 1994 O O . ILE A 1 251 ? -27.441 -1.607 5.096 1.00 98.00 251 ILE A O 1
ATOM 1998 N N . GLY A 1 252 ? -29.335 -1.006 6.160 1.00 97.50 252 GLY A N 1
ATOM 1999 C CA . GLY A 1 252 ? -29.391 0.368 5.663 1.00 97.50 252 GLY A CA 1
ATOM 2000 C C . GLY A 1 252 ? -28.569 1.332 6.518 1.00 97.50 252 GLY A C 1
ATOM 2001 O O . GLY A 1 252 ? -28.020 0.947 7.550 1.00 97.50 252 GLY A O 1
ATOM 2002 N N . GLY A 1 253 ? -28.485 2.588 6.077 1.00 98.00 253 GLY A N 1
ATOM 2003 C CA . GLY A 1 253 ? -27.832 3.663 6.826 1.00 98.00 253 GLY A CA 1
ATOM 2004 C C . GLY A 1 253 ? -28.622 4.113 8.059 1.00 98.00 253 GLY A C 1
ATOM 2005 O O . GLY A 1 253 ? -29.682 3.571 8.367 1.00 98.00 253 GLY A O 1
ATOM 2006 N N . ILE A 1 254 ? -28.080 5.113 8.749 1.00 98.19 254 ILE A N 1
ATOM 2007 C CA . ILE A 1 254 ? -28.748 5.817 9.850 1.00 98.19 254 ILE A CA 1
ATOM 2008 C C . ILE A 1 254 ? -29.904 6.649 9.285 1.00 98.19 254 ILE A C 1
ATOM 2010 O O . ILE A 1 254 ? -29.758 7.259 8.221 1.00 98.19 254 ILE A O 1
ATOM 2014 N N . ASP A 1 255 ? -31.037 6.672 9.985 1.00 97.25 255 ASP A N 1
ATOM 2015 C CA . ASP A 1 255 ? -32.201 7.442 9.548 1.00 97.25 255 ASP A CA 1
ATOM 2016 C C . ASP A 1 255 ? -31.927 8.953 9.602 1.00 97.25 255 ASP A C 1
ATOM 2018 O O . ASP A 1 255 ? -31.260 9.456 10.503 1.00 97.25 255 ASP A O 1
ATOM 2022 N N . SER A 1 256 ? -32.437 9.707 8.621 1.00 97.25 256 SER A N 1
ATOM 2023 C CA . SER A 1 256 ? -32.039 11.111 8.417 1.00 97.25 256 SER A CA 1
ATOM 2024 C C . SER A 1 256 ? -32.303 12.011 9.625 1.00 97.25 256 SER A C 1
ATOM 2026 O O . SER A 1 256 ? -31.509 12.905 9.907 1.00 97.25 256 SER A O 1
ATOM 2028 N N . HIS A 1 257 ? -33.397 11.760 10.347 1.00 96.62 257 HIS A N 1
ATOM 2029 C CA . HIS A 1 257 ? -33.777 12.536 11.525 1.00 96.62 257 HIS A CA 1
ATOM 2030 C C . HIS A 1 257 ? -32.785 12.357 12.691 1.00 96.62 257 HIS A C 1
ATOM 2032 O O . HIS A 1 257 ? -32.668 13.242 13.535 1.00 96.62 257 HIS A O 1
ATOM 2038 N N . CYS A 1 258 ? -32.005 11.265 12.721 1.00 97.12 258 CYS A N 1
ATOM 2039 C CA . CYS A 1 258 ? -30.985 11.040 13.746 1.00 97.12 258 CYS A CA 1
ATOM 2040 C C . CYS A 1 258 ? -29.828 12.051 13.686 1.00 97.12 258 CYS A C 1
ATOM 2042 O O . CYS A 1 258 ? -29.031 12.118 14.619 1.00 97.12 258 CYS A O 1
ATOM 2044 N N . PHE A 1 259 ? -29.717 12.828 12.605 1.00 96.88 259 PHE A N 1
ATOM 2045 C CA . PHE A 1 259 ? -28.722 13.892 12.459 1.00 96.88 259 PHE A CA 1
ATOM 2046 C C . PHE A 1 259 ? -29.249 15.277 12.862 1.00 96.88 259 PHE A C 1
ATOM 2048 O O . PHE A 1 259 ? -28.527 16.267 12.741 1.00 96.88 259 PHE A O 1
ATOM 2055 N N . GLU A 1 260 ? -30.488 15.373 13.345 1.00 97.44 260 GLU A N 1
ATOM 2056 C CA . GLU A 1 260 ? -31.060 16.623 13.839 1.00 97.44 260 GLU A CA 1
ATOM 2057 C C . GLU A 1 260 ? -30.615 16.888 15.286 1.00 97.44 260 GLU A C 1
ATOM 2059 O O . GLU A 1 260 ? -30.757 16.040 16.168 1.00 97.44 260 GLU A O 1
ATOM 2064 N N . GLU A 1 261 ? -30.096 18.091 15.561 1.00 95.75 261 GLU A N 1
ATOM 2065 C CA . GLU A 1 261 ? -29.547 18.432 16.884 1.00 95.75 261 GLU A CA 1
ATOM 2066 C C . GLU A 1 261 ? -30.584 18.285 18.010 1.00 95.75 261 GLU A C 1
ATOM 2068 O O . GLU A 1 261 ? -30.255 17.793 19.090 1.00 95.75 261 GLU A O 1
ATOM 2073 N N . GLY A 1 262 ? -31.838 18.681 17.760 1.00 95.81 262 GLY A N 1
ATOM 2074 C CA . GLY A 1 262 ? -32.923 18.548 18.735 1.00 95.81 262 GLY A CA 1
ATOM 2075 C C . GLY A 1 262 ? -33.138 17.093 19.155 1.00 95.81 262 GLY A C 1
ATOM 2076 O O . GLY A 1 262 ? -33.139 16.795 20.348 1.00 95.81 262 GLY A O 1
ATOM 2077 N N . TYR A 1 263 ? -33.201 16.189 18.175 1.00 96.00 263 TYR A N 1
ATOM 2078 C CA . TYR A 1 263 ? -33.354 14.755 18.404 1.00 96.00 263 TYR A CA 1
ATOM 2079 C C . TYR A 1 263 ? -32.170 14.166 19.185 1.00 96.00 263 TYR A C 1
ATOM 2081 O O . TYR A 1 263 ? -32.365 13.475 20.184 1.00 96.00 263 TYR A O 1
ATOM 2089 N N . LEU A 1 264 ? -30.931 14.500 18.803 1.00 95.62 264 LEU A N 1
ATOM 2090 C CA . LEU A 1 264 ? -29.735 14.045 19.522 1.00 95.62 264 LEU A CA 1
ATOM 2091 C C . LEU A 1 264 ? -29.718 14.512 20.984 1.00 95.62 264 LEU A C 1
ATOM 2093 O O . LEU A 1 264 ? -29.346 13.748 21.875 1.00 95.62 264 LEU A O 1
ATOM 2097 N N . ARG A 1 265 ? -30.129 15.758 21.254 1.00 94.12 265 ARG A N 1
ATOM 2098 C CA . ARG A 1 265 ? -30.210 16.289 22.624 1.00 94.12 265 ARG A CA 1
ATOM 2099 C C . ARG A 1 265 ? -31.273 15.586 23.454 1.00 94.12 265 ARG A C 1
ATOM 2101 O O . ARG A 1 265 ? -31.052 15.387 24.646 1.00 94.12 265 ARG A O 1
ATOM 2108 N N . ASP A 1 266 ? -32.392 15.210 22.850 1.00 94.62 266 ASP A N 1
ATOM 2109 C CA . ASP A 1 266 ? -33.432 14.455 23.542 1.00 94.62 266 ASP A CA 1
ATOM 2110 C C . ASP A 1 266 ? -32.954 13.033 23.881 1.00 94.62 266 ASP A C 1
ATOM 2112 O O . ASP A 1 266 ? -33.072 12.631 25.038 1.00 94.62 266 ASP A O 1
ATOM 2116 N N . LEU A 1 267 ? -32.258 12.342 22.967 1.00 95.00 267 LEU A N 1
ATOM 2117 C CA . LEU A 1 267 ? -31.603 11.059 23.274 1.00 95.00 267 LEU A CA 1
ATOM 2118 C C . LEU A 1 267 ? -30.564 11.175 24.404 1.00 95.00 267 LEU A C 1
ATOM 2120 O O . LEU A 1 267 ? -30.471 10.308 25.273 1.00 95.00 267 LEU A O 1
ATOM 2124 N N . ILE A 1 268 ? -29.779 12.257 24.423 1.00 94.62 268 ILE A N 1
ATOM 2125 C CA . ILE A 1 268 ? -28.805 12.501 25.498 1.00 94.62 268 ILE A CA 1
ATOM 2126 C C . ILE A 1 268 ? -29.510 12.696 26.846 1.00 94.62 268 ILE A C 1
ATOM 2128 O O . ILE A 1 268 ? -29.035 12.157 27.844 1.00 94.62 268 ILE A O 1
ATOM 2132 N N . LYS A 1 269 ? -30.634 13.425 26.903 1.00 93.81 269 LYS A N 1
ATOM 2133 C CA . LYS A 1 269 ? -31.403 13.614 28.150 1.00 93.81 269 LYS A CA 1
ATOM 2134 C C . LYS A 1 269 ? -31.912 12.292 28.720 1.00 93.81 269 LYS A C 1
ATOM 2136 O O . LYS A 1 269 ? -31.943 12.145 29.938 1.00 93.81 269 LYS A O 1
ATOM 2141 N N . GLU A 1 270 ? -32.296 11.350 27.862 1.00 92.06 270 GLU A N 1
ATOM 2142 C CA . GLU A 1 270 ? -32.771 10.029 28.288 1.00 92.06 270 GLU A CA 1
ATOM 2143 C C . GLU A 1 270 ? -31.653 9.174 28.895 1.00 92.06 270 GLU A C 1
ATOM 2145 O O . GLU A 1 270 ? -31.856 8.517 29.916 1.00 92.06 270 GLU A O 1
ATOM 2150 N N . VAL A 1 271 ? -30.467 9.185 28.281 1.00 90.94 271 VAL A N 1
ATOM 2151 C CA . VAL A 1 271 ? -29.351 8.308 28.672 1.00 90.94 271 VAL A CA 1
ATOM 2152 C C . VAL A 1 271 ? -28.480 8.926 29.770 1.00 90.94 271 VAL A C 1
ATOM 2154 O O . VAL A 1 271 ? -27.984 8.219 30.647 1.00 90.94 271 VAL A O 1
ATOM 2157 N N . ALA A 1 272 ? -28.275 10.241 29.728 1.00 89.44 272 ALA A N 1
ATOM 2158 C CA . ALA A 1 272 ? -27.362 10.973 30.599 1.00 89.44 272 ALA A CA 1
ATOM 2159 C C . ALA A 1 272 ? -27.914 12.375 30.944 1.00 89.44 272 ALA A C 1
ATOM 2161 O O . ALA A 1 272 ? -27.340 13.388 30.525 1.00 89.44 272 ALA A O 1
ATOM 2162 N N . PRO A 1 273 ? -28.993 12.465 31.749 1.00 83.25 273 PRO A N 1
ATOM 2163 C CA . PRO A 1 273 ? -29.669 13.729 32.062 1.00 83.25 273 PRO A CA 1
ATOM 2164 C C . PRO A 1 273 ? -28.737 14.771 32.697 1.00 83.25 273 PRO A C 1
ATOM 2166 O O . PRO A 1 273 ? -28.827 15.954 32.385 1.00 83.25 273 PRO A O 1
ATOM 2169 N N . GLU A 1 274 ? -27.767 14.340 33.507 1.00 81.75 274 GLU A N 1
ATOM 2170 C CA . GLU A 1 274 ? -26.782 15.231 34.143 1.00 81.75 274 GLU A CA 1
ATOM 2171 C C . GLU A 1 274 ? -25.783 15.874 33.160 1.00 81.75 274 GLU A C 1
ATOM 2173 O O . GLU A 1 274 ? -25.042 16.797 33.514 1.00 81.75 274 GLU A O 1
ATOM 2178 N N . SER A 1 275 ? -25.735 15.381 31.922 1.00 73.75 275 SER A N 1
ATOM 2179 C CA . SER A 1 275 ? -24.884 15.910 30.853 1.00 73.75 275 SER A CA 1
ATOM 2180 C C . SER A 1 275 ? -25.648 16.794 29.865 1.00 73.75 275 SER A C 1
ATOM 2182 O O . SER A 1 275 ? -25.010 17.507 29.095 1.00 73.75 275 SER A O 1
ATOM 2184 N N . ALA A 1 276 ? -26.985 16.800 29.902 1.00 63.44 276 ALA A N 1
ATOM 2185 C CA . ALA A 1 276 ? -27.820 17.522 28.941 1.00 63.44 276 ALA A CA 1
ATOM 2186 C C . ALA A 1 276 ? -27.716 19.057 29.052 1.00 63.44 276 ALA A C 1
ATOM 2188 O O . ALA A 1 276 ? -27.804 19.746 28.036 1.00 63.44 276 ALA A O 1
ATOM 2189 N N . ASP A 1 277 ? -27.465 19.578 30.259 1.00 62.19 277 ASP A N 1
ATOM 2190 C CA . ASP A 1 277 ? -27.376 21.022 30.542 1.00 62.19 277 ASP A CA 1
ATOM 2191 C C . ASP A 1 277 ? -25.940 21.572 30.510 1.00 62.19 277 ASP A C 1
ATOM 2193 O O . ASP A 1 277 ? -25.707 22.774 30.680 1.00 62.19 277 ASP A O 1
ATOM 2197 N N . LYS A 1 278 ? -24.938 20.713 30.284 1.00 60.31 278 LYS A N 1
ATOM 2198 C CA . LYS A 1 278 ? -23.555 21.165 30.114 1.00 60.31 278 LYS A CA 1
ATOM 2199 C C . LYS A 1 278 ? -23.425 21.759 28.715 1.00 60.31 278 LYS A C 1
ATOM 2201 O O . LYS A 1 278 ? -23.296 21.026 27.738 1.00 60.31 278 LYS A O 1
ATOM 2206 N N . ASN A 1 279 ? -23.457 23.092 28.624 1.00 49.31 279 ASN A N 1
ATOM 2207 C CA . ASN A 1 279 ? -23.091 23.813 27.403 1.00 49.31 279 ASN A CA 1
ATOM 2208 C C . ASN A 1 279 ? -21.810 23.202 26.828 1.00 49.31 279 ASN A C 1
ATOM 2210 O O . ASN A 1 279 ? -20.817 23.059 27.548 1.00 49.31 279 ASN A O 1
ATOM 2214 N N . ALA A 1 280 ? -21.880 22.806 25.554 1.00 51.06 280 ALA A N 1
ATOM 2215 C CA . ALA A 1 280 ? -20.795 22.159 24.837 1.00 51.06 280 ALA A CA 1
ATOM 2216 C C . ALA A 1 280 ? -19.500 22.934 25.094 1.00 51.06 280 ALA A C 1
ATOM 2218 O O . ALA A 1 280 ? -19.420 24.130 24.806 1.00 51.06 280 ALA A O 1
ATOM 2219 N N . ARG A 1 281 ? -18.498 22.273 25.682 1.00 42.28 281 ARG A N 1
ATOM 2220 C CA . ARG A 1 281 ? -17.149 22.834 25.699 1.00 42.28 281 ARG A CA 1
ATOM 2221 C C . ARG A 1 281 ? -16.751 23.003 24.239 1.00 42.28 281 ARG A C 1
ATOM 2223 O O . ARG A 1 281 ? -16.595 22.012 23.535 1.00 42.28 281 ARG A O 1
ATOM 2230 N N . SER A 1 282 ? -16.647 24.253 23.800 1.00 32.34 282 SER A N 1
ATOM 2231 C CA . SER A 1 282 ? -15.984 24.615 22.555 1.00 32.34 282 SER A CA 1
ATOM 2232 C C . SER A 1 282 ? -14.566 24.051 22.613 1.00 32.34 282 SER A C 1
ATOM 2234 O O . SER A 1 282 ? -13.783 24.476 23.469 1.00 32.34 282 SER A O 1
ATOM 2236 N N . VAL A 1 283 ? -14.287 23.060 21.770 1.00 32.62 283 VAL A N 1
ATOM 2237 C CA . VAL A 1 283 ? -12.923 22.660 21.410 1.00 32.62 283 VAL A CA 1
ATOM 2238 C C . VAL A 1 283 ? -12.490 23.535 20.247 1.00 32.62 283 VAL A C 1
ATOM 2240 O O . VAL A 1 283 ? -13.320 23.705 19.325 1.00 32.62 283 VAL A O 1
#

Secondary structure (DSSP, 8-state):
-PPPEEEE-GGGGGG---SS-EEEGGG--STTEEEEEEEGGGHHHHHHHHHHT---PPEEEEEBTTBPPPGGGGGG-SEEEESTT--HHHHHHHHHHHHHHHHHHHS-HHHHHHHHHHHTT----SSSTTTTTTTGGGSHHHHHHHHHH-HHHHHS---TT-GGG-BTTTTBHHHHHHHHHHHHHTT-S-----TTHHHHHHHHHHHHH--TT-EEEEETT--HHHIIIIIIIS-PEEEEEPEEE-TT--EEEE-GGGG-HHHHHHHHHHH-HHHHTS-----

Foldseek 3Di:
DQAFEEEEDPVCPVQADDPHHYDHLVGDLCPRHQAYEYELVCCVPPLVSVVVVVLLRAYEYEYEPVRDRDPVCPVSHNYYQYPVVRDRVVVNVVRVVSSVVSVVVPDQQLRVQLVVQLVVVDQDPDPPPCGQLVVLCVDPNSVCVCVVVDRSVSSSRDDVVSCQSPDLPVQDHSNVRNQVVVCVVVVHPTGRDDPPDVLVVLLVVQLVPAAAAAEDAAEPPDDVSNCCRNCVPRNYFYLYFDFDADPVRDTGGGDPCSPPPVNSLVSCCVRPVVCSPPDDDDD

Sequence (283 aa):
MPKLKIAFSPTVTQYFLTQRDMVEIKQTDFTDVAAIVLSSFDVDQFIGSIKETEFNIPVFVVQTAEQPLSPEFYDSVYHIQDLNGYDIRLYSRQIETAAKLYEEKMLPPFFKMLSEYVEMGNIAFDCPGHQGGQYYRKHPAGRFLYDFYGENIFRSDICNADVKLGDLLIHEGAACDAQKHAAQVFNADKTYFVLNGTSSANKVALNAILAPGDLVLFDRNNHKSNHHGALVQAGATPIYLETARNPFGFIGGIDSHCFEEGYLRDLIKEVAPESADKNARSV

=== Feature glossary ===
The record interleaves many kinds of information about one protein. Here is each kind framed as the question it answers.

Q: What are the backbone torsion angles?
A: φ (phi) and ψ (psi) are the two rotatable backbone dihedrals per residue: φ is the C(i-1)–N–Cα–C torsion, ψ is the N–Cα–C–N(i+1) torsion, both in degrees on (−180°, 180°]. α-helical residues cluster near (−60°, −45°); β-strand residues near (−120°, +130°). A Ramachandran plot is simply a scatter of (φ, ψ) for every residue.

Q: What is the amino-acid chain?
A: This is the polypeptide sequence — one letter per residue, N-terminus first. Length ranges from a few dozen residues for small domains to over a thousand for large multi-domain proteins.

Q: How mobile is each atom in the crystal?
A: For experimental (PDB) structures, the B-factor (temperature factor) quantifies the positional spread of each atom in the crystal — a combination of thermal vibration and static disorder — in units of Å². High B-factors mark flexible loops or poorly resolved regions; low B-factors mark the rigid, well-ordered core.

Q: Are the domains correctly placed relative to each other?
A: Predicted Aligned Error (PAE) is an AlphaFold confidence matrix: entry (i, j) is the expected error in the position of residue j, in ångströms, when the prediction is superimposed on the true structure at residue i. Low PAE within a block of residues means that block is internally rigid and well-predicted; high PAE between two blocks means their relative placement is uncertain even if each block individually is confident.

Q: How confident is the AlphaFold model at each residue?
A: pLDDT is the predicted lDDT-Cα score: AlphaFold's confidence that the local environment of each residue (all inter-atomic distances within 15 Å) is correctly placed. It is a per-residue number between 0 and 100, with higher meaning more reliable.

Q: What family and function is it annotated with?
A: Functional annotations link the protein to curated databases. InterPro entries identify conserved domains and families by matching the sequence against member-database signatures (Pfam, PROSITE, CDD, …). Gene Ontology (GO) terms describe molecular function, biological process, and cellular component in a controlled vocabulary. CATH places the structure in a hierarchical fold classification (Class/Architecture/Topology/Homologous-superfamily). The organism is the source species.

Q: How big and how compact is the whole molecule?
A: Three whole-structure scalars: the radius of gyration (RMS distance of Cα from centroid, in Å), the count of Cα–Cα contacts (pairs closer than 8 Å and separated by more than four residues in sequence — i.e. tertiary, not local, contacts), and the bounding-box dimensions. Together they distinguish compact globular folds from extended fibres or disordered chains.

Q: What known structures does this most resemble?
A: The Foldseek neighbor list gives the closest experimentally determined structures in the PDB, ranked by structural alignment. TM-score near 1 means near-identical fold; near 0.3 means only rough topology match. This is how one finds what a novel AlphaFold prediction most resembles in the solved-structure universe.

Q: Which residues are buried vs exposed?
A: SASA measures how much of the protein is reachable by solvent. It is computed by rolling a water-sized probe over the atomic surface and summing the exposed area (Å²). Per-residue SASA distinguishes core (buried, low SASA) from surface (exposed, high SASA) residues; total SASA is a whole-molecule size measure.

Q: 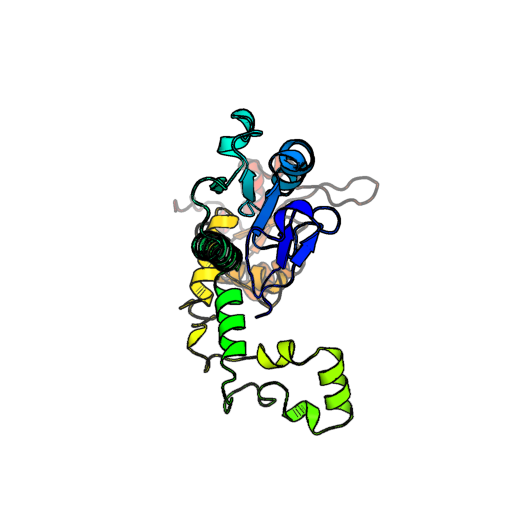Which residues are in helices, strands, or loops?
A: Eight-state secondary structure (DSSP): H is the canonical α-helix, G the tighter 3₁₀-helix, I the wider π-helix; E/B are β-structure, T and S are turns and bends, and '-' is everything else. DSSP derives these from the pattern of main-chain N–H···O=C hydrogen bonds, not from the sequence.

Q: Where is each backbone atom in 3D?
A: Structure coordinates are given as an mmCIF _atom_site loop: one row per atom with element, residue name, chain id, sequence number, and x/y/z position in Å. Only the four main-chain atoms per residue are included here; side chains are omitted to keep the record compact.

Q: What if only a Cα trace is available?
A: Three-state secondary structure (P-SEA) collapses the eight DSSP classes into helix (a), strand (b), and coil (c). P-SEA assigns these from Cα geometry alone — distances and angles — without requiring backbone oxygens, so it works on any Cα trace.

Q: What do the rendered images show?
A: The six renders are orthographic views along the three Cartesian axes in both directions. Representation (cartoon, sticks, or surface) and color scheme (sequence-rainbow or by-chain) vary across proteins so the training set covers all the common visualization conventions.

Q: What does the local fold look like, residue by residue?
A: Foldseek's 3Di representation compresses backbone geometry into a per-residue letter drawn from a learned twenty-state alphabet. It captures the tertiary interaction pattern around each residue — which residues are packed against it in space, regardless of where they are in sequence.

Q: What do the diagnostic plots show?
A: The contact map is a binary N×N matrix image: pixel (i, j) is dark where Cα_i and Cα_j are within 8 Å and |i−j|>4. Because the |i−j|>4 filter removes local helical contacts, off-diagonal stripes parallel to the main diagonal indicate parallel β-sheets; stripes perpendicular to it indicate antiparallel β-sheets. The Ramachandran plot scatters every residue's (φ, ψ) pair against the sterically allowed regions. The PAE heatmap renders the predicted-aligned-error matrix.